Protein AF-A0AAD3TCX6-F1 (afdb_monomer)

Foldseek 3Di:
DDDDPCVPPPPPPLQACAPAEEEQEPLLWFLNVLLQCLNQVSHYQYEYEEQDPVSQVVSVVVCVVVVGNYHYDYADLLDPVRLLVVLVVSCVVSVLAHAEYEAEWAAFDQDDQVPDDPVNLSVRQSGLAVSLVSNCVSCLSRNLVNLAHEYEYEAACLLVDPDSRYPSNSVSSVNLLVVQQVCCVVCVVSNHAGEYEHEDQEDIPRCVVVCVPPVSQCVLLVQAPQSHHHYSNLRSVVSSSSSGSNVSVDHSYYHYPRNCRSVDDDPCVVVVVVVVVVVVVVPPDDDPVPCPPPPPPDDDDPDPVVVVVVVVVVVVVVPDDDDDDDDDDDDDDD

pLDDT: mean 82.75, std 24.47, range [24.25, 98.94]

Solvent-accessible surface area (backbone atoms only — not comparable to full-atom values): 18400 Å² total; per-residue (Å²): 136,89,76,78,83,77,74,84,67,88,73,67,64,38,86,40,31,66,89,34,31,32,41,34,33,37,25,71,49,40,48,27,26,32,32,52,52,49,37,23,73,39,41,17,41,34,38,30,26,30,71,50,59,71,57,42,54,52,48,44,53,55,35,48,76,70,72,37,51,61,49,72,50,75,31,48,53,60,39,67,72,40,44,54,50,53,49,53,52,49,32,64,77,42,77,45,31,30,25,32,40,34,41,43,44,66,70,80,65,75,58,63,74,91,72,64,50,73,66,58,47,48,52,40,38,32,32,44,30,50,26,47,53,51,48,51,61,71,40,41,66,22,19,40,66,47,63,53,14,28,38,39,36,56,44,27,42,44,34,77,44,94,74,83,60,16,64,64,47,24,50,26,22,29,50,46,56,52,50,25,37,52,49,18,66,74,33,42,89,46,43,29,34,16,29,29,42,16,44,44,69,42,64,24,83,92,42,46,78,53,59,68,36,62,70,54,37,50,53,51,30,72,54,18,75,69,56,51,70,44,51,27,57,68,50,16,53,53,55,42,46,60,63,23,62,69,29,73,89,60,53,38,46,73,45,74,54,38,56,55,32,95,76,57,77,71,76,59,70,60,60,52,54,54,48,51,56,52,48,59,64,63,68,58,89,63,69,80,80,72,58,71,82,76,69,83,80,81,82,90,73,96,75,66,70,66,59,59,52,51,53,53,54,52,51,60,68,72,55,76,83,88,78,87,79,81,85,76,81,87,90,79,92,132

Secondary structure (DSSP, 8-state):
-------TTTT--TT--TT-EEEEETTTSHHHHHHHHHHHHTT-EEEEEES-HHHHHHHHHHHHHTT--EEEEE--TTSHHHHHHHHHHHHHHTTT--SEEEE-------S-GGG--HHHHHHHHIIIIIHHHHHHHHHHHHHHHHTSEEEEEE--GGGTS--SS-HHHHHHHHHHHHHHHHHHHHHGGGTEEEEEEEE-SB-STTTHHHHTSHHHHHHHHHH-TTSSPBPHHHHHHHHHHHHSGGGTT--S-EEEESTTGGG----THHHHHHHHHHHHHHSS---TTSSSSS-SSS---TTSHHHHHHHHHHHHHHS---------------

Radius of gyration: 27.9 Å; Cα contacts (8 Å, |Δi|>4): 529; chains: 1; bounding box: 74×80×87 Å

InterPro domains:
  IPR002347 Short-chain dehydrogenase/reductase SDR [PF13561] (29-262)
  IPR002347 Short-chain dehydrogenase/reductase SDR [PR00080] (96-107)
  IPR002347 Short-chain dehydrogenase/reductase SDR [PR00080] (149-157)
  IPR002347 Short-chain dehydrogenase/reductase SDR [PR00080] (169-188)
  IPR002347 Short-chain dehydrogenase/reductase SDR [PR00081] (21-38)
  IPR002347 Short-chain dehydrogenase/reductase SDR [PR00081] (96-107)
  IPR002347 Short-chain dehydrogenase/reductase SDR [PR00081] (143-159)
  IPR002347 Short-chain dehydrogenase/reductase SDR [PR00081] (169-188)
  IPR002347 Short-chain dehydrogenase/reductase SDR [PR00081] (190-207)
  IPR002347 Short-chain dehydrogenase/reductase SDR [PR00081] (225-245)
  IPR020904 Short-chain dehydrogenase/reductase, conserved site [PS00061] (156-184)
  IPR036291 NAD(P)-binding domain superfamily [SSF51735] (19-263)
  IPR045000 Tropinone reductase [PTHR42898] (13-265)

Organism: Nepenthes gracilis (NCBI:txid150966)

Structure (mmCIF, N/CA/C/O backbone):
data_AF-A0AAD3TCX6-F1
#
_entry.id   AF-A0AAD3TCX6-F1
#
loop_
_atom_site.group_PDB
_atom_site.id
_atom_site.type_symbol
_atom_site.label_atom_id
_atom_site.label_alt_id
_atom_site.label_comp_id
_atom_site.label_asym_id
_atom_site.label_entity_id
_atom_site.label_seq_id
_atom_site.pdbx_PDB_ins_code
_atom_site.Cartn_x
_atom_site.Cartn_y
_atom_site.Cartn_z
_atom_site.occupancy
_atom_site.B_iso_or_equiv
_atom_site.auth_seq_id
_atom_site.auth_comp_id
_atom_site.auth_asym_id
_atom_site.auth_atom_id
_atom_site.pdbx_PDB_model_num
ATOM 1 N N . MET A 1 1 ? -26.171 -20.197 35.961 1.00 41.16 1 MET A N 1
ATOM 2 C CA . MET A 1 1 ? -25.194 -19.128 35.656 1.00 41.16 1 MET A CA 1
ATOM 3 C C . MET A 1 1 ? -24.812 -19.260 34.184 1.00 41.16 1 MET A C 1
ATOM 5 O O . MET A 1 1 ? -23.941 -20.039 33.855 1.00 41.16 1 MET A O 1
ATOM 9 N N . ALA A 1 2 ? -25.641 -18.815 33.242 1.00 40.75 2 ALA A N 1
ATOM 10 C CA . ALA A 1 2 ? -25.818 -17.416 32.843 1.00 40.75 2 ALA A CA 1
ATOM 11 C C . ALA A 1 2 ? -24.518 -16.775 32.320 1.00 40.75 2 ALA A C 1
ATOM 13 O O . ALA A 1 2 ? -23.936 -15.921 32.974 1.00 40.75 2 ALA A O 1
ATOM 14 N N . ALA A 1 3 ? -24.118 -17.155 31.108 1.00 43.97 3 ALA A N 1
ATOM 15 C CA . ALA A 1 3 ? -23.493 -16.229 30.173 1.00 43.97 3 ALA A CA 1
ATOM 16 C C . ALA A 1 3 ? -24.329 -16.270 28.892 1.00 43.97 3 ALA A C 1
ATOM 18 O O . ALA A 1 3 ? -24.187 -17.145 28.041 1.00 43.97 3 ALA A O 1
ATOM 19 N N . LYS A 1 4 ? -25.308 -15.365 28.872 1.00 39.19 4 LYS A N 1
ATOM 20 C CA . LYS A 1 4 ? -26.077 -14.902 27.723 1.00 39.19 4 LYS A CA 1
ATOM 21 C C . LYS A 1 4 ? -25.338 -15.120 26.396 1.00 39.19 4 LYS A C 1
ATOM 23 O O . LYS A 1 4 ? -24.398 -14.403 26.066 1.00 39.19 4 LYS A O 1
ATOM 28 N N . LEU A 1 5 ? -25.864 -16.037 25.590 1.00 39.97 5 LEU A N 1
ATOM 29 C CA . LEU A 1 5 ? -25.845 -15.912 24.137 1.00 39.97 5 LEU A CA 1
ATOM 30 C C . LEU A 1 5 ? -26.704 -14.691 23.772 1.00 39.97 5 LEU A C 1
ATOM 32 O O . LEU A 1 5 ? -27.839 -14.816 23.317 1.00 39.97 5 LEU A O 1
ATOM 36 N N . GLU A 1 6 ? -26.165 -13.493 24.004 1.00 39.94 6 GLU A N 1
ATOM 37 C CA . GLU A 1 6 ? -26.616 -12.269 23.347 1.00 39.94 6 GLU A CA 1
ATOM 38 C C . GLU A 1 6 ? -26.294 -12.416 21.855 1.00 39.94 6 GLU A C 1
ATOM 40 O O . GLU A 1 6 ? -25.276 -11.982 21.328 1.00 39.94 6 GLU A O 1
ATOM 45 N N . SER A 1 7 ? -27.182 -13.122 21.159 1.00 41.72 7 SER A N 1
ATOM 46 C CA . SER A 1 7 ? -27.242 -13.194 19.700 1.00 41.72 7 SER A CA 1
ATOM 47 C C . SER A 1 7 ? -27.939 -11.966 19.088 1.00 41.72 7 SER A C 1
ATOM 49 O O . SER A 1 7 ? -28.182 -11.926 17.885 1.00 41.72 7 SER A O 1
ATOM 51 N N . SER A 1 8 ? -28.186 -10.922 19.882 1.00 42.12 8 SER A N 1
ATOM 52 C CA . SER A 1 8 ? -28.845 -9.669 19.506 1.00 42.12 8 SER A CA 1
ATOM 53 C C . SER A 1 8 ? -27.843 -8.570 19.121 1.00 42.12 8 SER A C 1
ATOM 55 O O . SER A 1 8 ? -27.710 -7.560 19.803 1.00 42.12 8 SER A O 1
ATOM 57 N N . GLY A 1 9 ? -27.126 -8.781 18.017 1.00 39.44 9 GLY A N 1
ATOM 58 C CA . GLY A 1 9 ? -26.256 -7.767 17.391 1.00 39.44 9 GLY A CA 1
ATOM 59 C C . GLY A 1 9 ? -25.727 -8.154 16.004 1.00 39.44 9 GLY A C 1
ATOM 60 O O . GLY A 1 9 ? -24.908 -7.453 15.415 1.00 39.44 9 GLY A O 1
ATOM 61 N N . ARG A 1 10 ? -26.180 -9.288 15.456 1.00 45.31 10 ARG A N 1
ATOM 62 C CA . ARG A 1 10 ? -25.619 -9.940 14.262 1.00 45.31 10 ARG A CA 1
ATOM 63 C C . ARG A 1 10 ? -26.085 -9.326 12.933 1.00 45.31 10 ARG A C 1
ATOM 65 O O . ARG A 1 10 ? -26.230 -10.033 11.946 1.00 45.31 10 ARG A O 1
ATOM 72 N N . ASN A 1 11 ? -26.279 -8.009 12.918 1.00 46.34 11 ASN A N 1
ATOM 73 C CA . ASN A 1 11 ? -26.505 -7.222 11.706 1.00 46.34 11 ASN A CA 1
ATOM 74 C C . ASN A 1 11 ? -25.522 -6.042 11.610 1.00 46.34 11 ASN A C 1
ATOM 76 O O . ASN A 1 11 ? -25.839 -4.993 11.057 1.00 46.34 11 ASN A O 1
ATOM 80 N N . ALA A 1 12 ? -24.308 -6.200 12.153 1.00 63.62 12 ALA A N 1
ATOM 81 C CA . ALA A 1 12 ? -23.196 -5.343 11.763 1.00 63.62 12 ALA A CA 1
ATOM 82 C C . ALA A 1 12 ? -22.991 -5.526 10.255 1.00 63.62 12 ALA A C 1
ATOM 84 O O . ALA A 1 12 ? -22.725 -6.644 9.805 1.00 63.62 12 ALA A O 1
ATOM 85 N N . ASN A 1 13 ? -23.189 -4.461 9.477 1.00 86.31 13 ASN A N 1
ATOM 86 C CA . ASN A 1 13 ? -23.057 -4.487 8.026 1.00 86.31 13 ASN A CA 1
ATOM 87 C C . ASN A 1 13 ? -21.630 -4.927 7.655 1.00 86.31 13 ASN A C 1
ATOM 89 O O . ASN A 1 13 ? -20.702 -4.123 7.638 1.00 86.31 13 ASN A O 1
ATOM 93 N N . ARG A 1 14 ? -21.448 -6.230 7.389 1.00 94.06 14 ARG A N 1
ATOM 94 C CA . ARG A 1 14 ? -20.135 -6.845 7.125 1.00 94.06 14 ARG A CA 1
ATOM 95 C C . ARG A 1 14 ? -19.458 -6.288 5.874 1.00 94.06 14 ARG A C 1
ATOM 97 O O . ARG A 1 14 ? -18.267 -6.519 5.690 1.00 94.06 14 ARG A O 1
ATOM 104 N N . TRP A 1 15 ? -20.217 -5.577 5.047 1.00 96.12 15 TRP A N 1
ATOM 105 C CA . TRP A 1 15 ? -19.805 -4.977 3.787 1.00 96.12 15 TRP A CA 1
ATOM 106 C C . TRP A 1 15 ? -19.707 -3.448 3.864 1.00 96.12 15 TRP A C 1
ATOM 108 O O . TRP A 1 15 ? -19.762 -2.774 2.844 1.00 96.12 15 TRP A O 1
ATOM 118 N N . SER A 1 16 ? -19.558 -2.891 5.069 1.00 96.62 16 SER A N 1
ATOM 119 C CA . SER A 1 16 ? -19.350 -1.460 5.288 1.00 96.62 16 SER A CA 1
ATOM 120 C C . SER A 1 16 ? -18.120 -1.187 6.152 1.00 96.62 16 SER A C 1
ATOM 122 O O . SER A 1 16 ? -17.730 -2.003 6.991 1.00 96.62 16 SER A O 1
ATOM 124 N N . LEU A 1 17 ? -17.533 -0.008 5.945 1.00 97.88 17 LEU A N 1
ATOM 125 C CA . LEU A 1 17 ? -16.457 0.570 6.746 1.00 97.88 17 LEU A CA 1
ATOM 126 C C . LEU A 1 17 ? -16.931 1.774 7.574 1.00 97.88 17 LEU A C 1
ATOM 128 O O . LEU A 1 17 ? -16.113 2.538 8.084 1.00 97.88 17 LEU A O 1
ATOM 132 N N . SER A 1 18 ? -18.244 1.969 7.731 1.00 97.00 18 SER A N 1
ATOM 133 C CA . SER A 1 18 ? -18.779 3.028 8.587 1.00 97.00 18 SER A CA 1
ATOM 134 C C . SER A 1 18 ? -18.229 2.920 10.011 1.00 97.00 18 SER A C 1
ATOM 136 O O . SER A 1 18 ? -18.331 1.882 10.661 1.00 97.00 18 SER A O 1
ATOM 138 N N . GLY A 1 19 ? -17.648 4.020 10.490 1.00 95.31 19 GLY A N 1
ATOM 139 C CA . GLY A 1 19 ? -17.010 4.094 11.808 1.00 95.31 19 GLY A CA 1
ATOM 140 C C . GLY A 1 19 ? -15.563 3.592 11.847 1.00 95.31 19 GLY A C 1
ATOM 141 O O . GLY A 1 19 ? -14.963 3.620 12.917 1.00 95.31 19 GLY A O 1
ATOM 142 N N . MET A 1 20 ? -14.998 3.166 10.713 1.00 97.88 20 MET A N 1
ATOM 143 C CA . MET A 1 20 ? -13.593 2.770 10.609 1.00 97.88 20 MET A CA 1
ATOM 144 C C . MET A 1 20 ? -12.715 3.965 10.233 1.00 97.88 20 MET A C 1
ATOM 146 O O . MET A 1 20 ? -13.072 4.758 9.360 1.00 97.88 20 MET A O 1
ATOM 150 N N . ASN A 1 21 ? -11.539 4.044 10.850 1.00 98.69 21 ASN A N 1
ATOM 151 C CA . ASN A 1 21 ? -10.513 5.037 10.541 1.00 98.69 21 ASN A CA 1
ATOM 152 C C . ASN A 1 21 ? -9.361 4.389 9.765 1.00 98.69 21 ASN A C 1
ATOM 154 O O . ASN A 1 21 ? -8.859 3.335 10.168 1.00 98.69 21 ASN A O 1
ATOM 158 N N . ALA A 1 22 ? -8.923 5.017 8.675 1.00 98.88 22 ALA A N 1
ATOM 159 C CA . ALA A 1 22 ? -7.906 4.477 7.780 1.00 98.88 22 ALA A CA 1
ATOM 160 C C . ALA A 1 22 ? -6.736 5.442 7.565 1.00 98.88 22 ALA A C 1
ATOM 162 O O . ALA A 1 22 ? -6.941 6.643 7.422 1.00 98.88 22 ALA A O 1
ATOM 163 N N . LEU A 1 23 ? -5.521 4.902 7.470 1.00 98.88 23 LEU A N 1
ATOM 164 C CA . LEU A 1 23 ? -4.344 5.583 6.936 1.00 98.88 23 LEU A CA 1
ATOM 165 C C . LEU A 1 23 ? -3.928 4.917 5.620 1.00 98.88 23 LEU A C 1
ATOM 167 O O . LEU A 1 23 ? -3.645 3.721 5.606 1.00 98.88 23 LEU A O 1
ATOM 171 N N . VAL A 1 24 ? -3.850 5.684 4.531 1.00 98.88 24 VAL A N 1
ATOM 172 C CA . VAL A 1 24 ? -3.371 5.216 3.217 1.00 98.88 24 VAL A CA 1
ATOM 173 C C . VAL A 1 24 ? -2.129 6.007 2.813 1.00 98.88 24 VAL A C 1
ATOM 175 O O . VAL A 1 24 ? -2.180 7.226 2.676 1.00 98.88 24 VAL A O 1
ATOM 178 N N . THR A 1 25 ? -0.996 5.338 2.597 1.00 98.69 25 THR A N 1
ATOM 179 C CA . THR A 1 25 ? 0.226 6.034 2.158 1.00 98.69 25 THR A CA 1
ATOM 180 C C . THR A 1 25 ? 0.282 6.205 0.643 1.00 98.69 25 THR A C 1
ATOM 182 O O . THR A 1 25 ? -0.031 5.288 -0.111 1.00 98.69 25 THR A O 1
ATOM 185 N N . GLY A 1 26 ? 0.720 7.371 0.163 1.00 97.31 26 GLY A N 1
ATOM 186 C CA . GLY A 1 26 ? 0.840 7.650 -1.272 1.00 97.31 26 GLY A CA 1
ATOM 187 C C . GLY A 1 26 ? -0.507 7.687 -2.002 1.00 97.31 26 GLY A C 1
ATOM 188 O O . GLY A 1 26 ? -0.608 7.174 -3.114 1.00 97.31 26 GLY A O 1
ATOM 189 N N . GLY A 1 27 ? -1.551 8.235 -1.376 1.00 96.81 27 GLY A N 1
ATOM 190 C CA . GLY A 1 27 ? -2.920 8.145 -1.891 1.00 96.81 27 GLY A CA 1
ATOM 191 C C . GLY A 1 27 ? -3.330 9.199 -2.921 1.00 96.81 27 GLY A C 1
ATOM 192 O O . GLY A 1 27 ? -4.505 9.288 -3.228 1.00 96.81 27 GLY A O 1
ATOM 193 N N . THR A 1 28 ? -2.423 10.020 -3.454 1.00 96.75 28 THR A N 1
ATOM 194 C CA . THR A 1 28 ? -2.798 11.083 -4.410 1.00 96.75 28 THR A CA 1
ATOM 195 C C . THR A 1 28 ? -2.913 10.606 -5.854 1.00 96.75 28 THR A C 1
ATOM 197 O O . THR A 1 28 ? -3.515 11.295 -6.673 1.00 96.75 28 THR A O 1
ATOM 200 N N . ARG A 1 29 ? -2.342 9.445 -6.207 1.00 95.69 29 ARG A N 1
ATOM 201 C CA . ARG A 1 29 ? -2.327 8.924 -7.587 1.00 95.69 29 ARG A CA 1
ATOM 202 C C . ARG A 1 29 ? -2.436 7.402 -7.641 1.00 95.69 29 ARG A C 1
ATOM 204 O O . ARG A 1 29 ? -2.138 6.712 -6.665 1.00 95.69 29 ARG A O 1
ATOM 211 N N . GLY A 1 30 ? -2.790 6.888 -8.820 1.00 96.31 30 GLY A N 1
ATOM 212 C CA . GLY A 1 30 ? -2.781 5.458 -9.139 1.00 96.31 30 GLY A CA 1
ATOM 213 C C . GLY A 1 30 ? -3.591 4.615 -8.151 1.00 96.31 30 GLY A C 1
ATOM 214 O O . GLY A 1 30 ? -4.663 5.022 -7.715 1.00 96.31 30 GLY A O 1
ATOM 215 N N . ILE A 1 31 ? -3.048 3.456 -7.767 1.00 98.19 31 ILE A N 1
ATOM 216 C CA . ILE A 1 31 ? -3.703 2.514 -6.840 1.00 98.19 31 ILE A CA 1
ATOM 217 C C . ILE A 1 31 ? -4.029 3.178 -5.498 1.00 98.19 31 ILE A C 1
ATOM 219 O O . ILE A 1 31 ? -5.116 2.976 -4.970 1.00 98.19 31 ILE A O 1
ATOM 223 N N . GLY A 1 32 ? -3.128 4.003 -4.959 1.00 98.38 32 GLY A N 1
ATOM 224 C CA . GLY A 1 32 ? -3.362 4.692 -3.690 1.00 98.38 32 GLY A CA 1
ATOM 225 C C . GLY A 1 32 ? -4.586 5.605 -3.731 1.00 98.38 32 GLY A C 1
ATOM 226 O O . GLY A 1 32 ? -5.370 5.600 -2.788 1.00 98.38 32 GLY A O 1
ATOM 227 N N . HIS A 1 33 ? -4.768 6.343 -4.829 1.00 98.56 33 HIS A N 1
ATOM 228 C CA . HIS A 1 33 ? -5.943 7.195 -5.042 1.00 98.56 33 HIS A CA 1
ATOM 229 C C . HIS A 1 33 ? -7.228 6.372 -5.104 1.00 98.56 33 HIS A C 1
ATOM 231 O O . HIS A 1 33 ? -8.162 6.648 -4.354 1.00 98.56 33 HIS A O 1
ATOM 237 N N . ALA A 1 34 ? -7.243 5.309 -5.911 1.00 98.69 34 ALA A N 1
ATOM 238 C CA . ALA A 1 34 ? -8.392 4.411 -6.003 1.00 98.69 34 ALA A CA 1
ATOM 239 C C . ALA A 1 34 ? -8.727 3.757 -4.648 1.00 98.69 34 ALA A C 1
ATOM 241 O O . ALA A 1 34 ? -9.894 3.598 -4.308 1.00 98.69 34 ALA A O 1
ATOM 242 N N . VAL A 1 35 ? -7.720 3.417 -3.833 1.00 98.88 35 VAL A N 1
ATOM 243 C CA . VAL A 1 35 ? -7.926 2.890 -2.473 1.00 98.88 35 VAL A CA 1
ATOM 244 C C . VAL A 1 35 ? -8.540 3.935 -1.544 1.00 98.88 35 VAL A C 1
ATOM 246 O O . VAL A 1 35 ? -9.434 3.593 -0.774 1.00 98.88 35 VAL A O 1
ATOM 249 N N . VAL A 1 36 ? -8.086 5.192 -1.589 1.00 98.88 36 VAL A N 1
ATOM 250 C CA . VAL A 1 36 ? -8.684 6.267 -0.781 1.00 98.88 36 VAL A CA 1
ATOM 251 C C . VAL A 1 36 ? -10.165 6.429 -1.122 1.00 98.88 36 VAL A C 1
ATOM 253 O O . VAL A 1 36 ? -10.988 6.447 -0.205 1.00 98.88 36 VAL A O 1
ATOM 256 N N . GLU A 1 37 ? -10.506 6.493 -2.413 1.00 98.69 37 GLU A N 1
ATOM 257 C CA . GLU A 1 37 ? -11.898 6.639 -2.855 1.00 98.69 37 GLU A CA 1
ATOM 258 C C . GLU A 1 37 ? -12.759 5.440 -2.464 1.00 98.69 37 GLU A C 1
ATOM 260 O O . GLU A 1 37 ? -13.838 5.629 -1.908 1.00 98.69 37 GLU A O 1
ATOM 265 N N . GLU A 1 38 ? -12.265 4.219 -2.674 1.00 98.75 38 GLU A N 1
ATOM 266 C CA . GLU A 1 38 ? -12.998 2.992 -2.355 1.00 98.75 38 GLU A CA 1
ATOM 267 C C . GLU A 1 38 ? -13.281 2.877 -0.846 1.00 98.75 38 GLU A C 1
ATOM 269 O O . GLU A 1 38 ? -14.414 2.636 -0.425 1.00 98.75 38 GLU A O 1
ATOM 274 N N . LEU A 1 39 ? -12.268 3.103 0.003 1.00 98.88 39 LEU A N 1
ATOM 275 C CA . LEU A 1 39 ? -12.435 3.029 1.458 1.00 98.88 39 LEU A CA 1
ATOM 276 C C . LEU A 1 39 ? -13.392 4.113 1.973 1.00 98.88 39 LEU A C 1
ATOM 278 O O . LEU A 1 39 ? -14.259 3.824 2.805 1.00 98.88 39 LEU A O 1
ATOM 282 N N . ALA A 1 40 ? -13.251 5.349 1.485 1.00 98.69 40 ALA A N 1
ATOM 283 C CA . ALA A 1 40 ? -14.121 6.453 1.876 1.00 98.69 40 ALA A CA 1
ATOM 284 C C . ALA A 1 40 ? -15.563 6.245 1.377 1.00 98.69 40 ALA A C 1
ATOM 286 O O . ALA A 1 40 ? -16.506 6.486 2.131 1.00 98.69 40 ALA A O 1
ATOM 287 N N . GLY A 1 41 ? -15.739 5.727 0.156 1.00 98.31 41 GLY A N 1
ATOM 288 C CA . GLY A 1 41 ? -17.039 5.386 -0.428 1.00 98.31 41 GLY A CA 1
ATOM 289 C C . GLY A 1 41 ? -17.780 4.290 0.344 1.00 98.31 41 GLY A C 1
ATOM 290 O O . GLY A 1 41 ? -19.001 4.338 0.469 1.00 98.31 41 GLY A O 1
ATOM 291 N N . LEU A 1 42 ? -17.049 3.356 0.962 1.00 98.31 42 LEU A N 1
ATOM 292 C CA . LEU A 1 42 ? -17.603 2.342 1.872 1.00 98.31 42 LEU A CA 1
ATOM 293 C C . LEU A 1 42 ? -17.857 2.860 3.301 1.00 98.31 42 LEU A C 1
ATOM 295 O O . LEU A 1 42 ? -18.331 2.108 4.162 1.00 98.31 42 LEU A O 1
ATOM 299 N N . GLY A 1 43 ? -17.570 4.138 3.564 1.00 97.75 43 GLY A N 1
ATOM 300 C CA . GLY A 1 43 ? -17.911 4.840 4.799 1.00 97.75 43 GLY A CA 1
ATOM 301 C C . GLY A 1 43 ? -16.759 5.050 5.784 1.00 97.75 43 GLY A C 1
ATOM 302 O O . GLY A 1 43 ? -17.014 5.583 6.871 1.00 97.75 43 GLY A O 1
ATOM 303 N N . ALA A 1 44 ? -15.522 4.676 5.445 1.00 98.50 44 ALA A N 1
ATOM 304 C CA . ALA A 1 44 ? -14.364 4.954 6.296 1.00 98.50 44 ALA A CA 1
ATOM 305 C C . ALA A 1 44 ? -14.077 6.464 6.382 1.00 98.50 44 ALA A C 1
ATOM 307 O O . ALA A 1 44 ? -14.376 7.225 5.461 1.00 98.50 44 ALA A O 1
ATOM 308 N N . VAL A 1 45 ? -13.464 6.904 7.482 1.00 98.69 45 VAL A N 1
ATOM 309 C CA . VAL A 1 45 ? -12.750 8.189 7.526 1.00 98.69 45 VAL A CA 1
ATOM 310 C C . VAL A 1 45 ? -11.303 7.914 7.152 1.00 98.69 45 VAL A C 1
ATOM 312 O O . VAL A 1 45 ? -10.641 7.106 7.803 1.00 98.69 45 VAL A O 1
ATOM 315 N N . VAL A 1 46 ? -10.806 8.563 6.103 1.00 98.88 46 VAL A N 1
ATOM 316 C CA . VAL A 1 46 ? -9.475 8.281 5.559 1.00 98.88 46 VAL A CA 1
ATOM 317 C C . VAL A 1 46 ? -8.539 9.456 5.828 1.00 98.88 46 VAL A C 1
ATOM 319 O O . VAL A 1 46 ? -8.862 10.609 5.556 1.00 98.88 46 VAL A O 1
ATOM 322 N N . HIS A 1 47 ? -7.353 9.169 6.350 1.00 98.88 47 HIS A N 1
ATOM 323 C CA . HIS A 1 47 ? -6.206 10.061 6.284 1.00 98.88 47 HIS A CA 1
ATOM 324 C C . HIS A 1 47 ? -5.238 9.526 5.230 1.00 98.88 47 HIS A C 1
ATOM 326 O O . HIS A 1 47 ? -4.926 8.335 5.210 1.00 98.88 47 HIS A O 1
ATOM 332 N N . THR A 1 48 ? -4.755 10.391 4.349 1.00 98.75 48 THR A N 1
ATOM 333 C CA . THR A 1 48 ? -3.767 10.027 3.333 1.00 98.75 48 THR A CA 1
ATOM 334 C C . THR A 1 48 ? -2.534 10.907 3.419 1.00 98.75 48 THR A C 1
ATOM 336 O O . THR A 1 48 ? -2.568 12.005 3.970 1.00 98.75 48 THR A O 1
ATOM 339 N N . CYS A 1 49 ? -1.420 10.437 2.876 1.00 98.06 49 CYS A N 1
ATOM 340 C CA . CYS A 1 49 ? -0.222 11.253 2.783 1.00 98.06 49 CYS A CA 1
ATOM 341 C C . CYS A 1 49 ? 0.456 11.135 1.423 1.00 98.06 49 CYS A C 1
ATOM 343 O O . CYS A 1 49 ? 0.366 10.114 0.735 1.00 98.06 49 CYS A O 1
ATOM 345 N N . SER A 1 50 ? 1.138 12.204 1.022 1.00 96.50 50 SER A N 1
ATOM 346 C CA . SER A 1 50 ? 1.995 12.215 -0.161 1.00 96.50 50 SER A CA 1
ATOM 347 C C . SER A 1 50 ? 3.104 13.253 -0.013 1.00 96.50 50 SER A C 1
ATOM 349 O O . SER A 1 50 ? 3.079 14.075 0.898 1.00 96.50 50 SER A O 1
ATOM 351 N N . ARG A 1 51 ? 4.080 13.224 -0.919 1.00 95.00 51 ARG A N 1
ATOM 352 C CA . ARG A 1 51 ? 5.229 14.141 -0.891 1.00 95.00 51 ARG A CA 1
ATOM 353 C C . ARG A 1 51 ? 4.905 15.527 -1.436 1.00 95.00 51 ARG A C 1
ATOM 355 O O . ARG A 1 51 ? 5.560 16.494 -1.067 1.00 95.00 51 ARG A O 1
ATOM 362 N N . THR A 1 52 ? 3.930 15.610 -2.336 1.00 95.69 52 THR A N 1
ATOM 363 C CA . THR A 1 52 ? 3.663 16.820 -3.109 1.00 95.69 52 THR A CA 1
ATOM 364 C C . THR A 1 52 ? 2.405 17.490 -2.580 1.00 95.69 52 THR A C 1
ATOM 366 O O . THR A 1 52 ? 1.292 17.034 -2.836 1.00 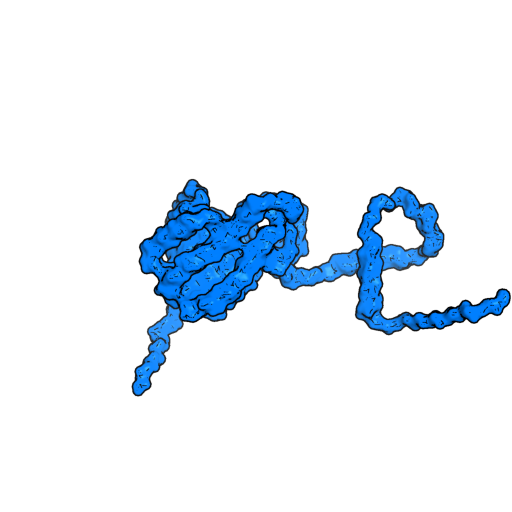95.69 52 THR A O 1
ATOM 369 N N . GLU A 1 53 ? 2.580 18.593 -1.856 1.00 96.56 53 GLU A N 1
ATOM 370 C CA . GLU A 1 53 ? 1.482 19.323 -1.213 1.00 96.56 53 GLU A CA 1
ATOM 371 C C . GLU A 1 53 ? 0.413 19.798 -2.206 1.00 96.56 53 GLU A C 1
ATOM 373 O O . GLU A 1 53 ? -0.780 19.654 -1.958 1.00 96.56 53 GLU A O 1
ATOM 378 N N . THR A 1 54 ? 0.822 20.302 -3.370 1.00 97.38 54 THR A N 1
ATOM 379 C CA . THR A 1 54 ? -0.109 20.804 -4.391 1.00 97.38 54 THR A CA 1
ATOM 380 C C . THR A 1 54 ? -1.017 19.704 -4.945 1.00 97.38 54 THR A C 1
ATOM 382 O O . THR A 1 54 ? -2.213 19.923 -5.127 1.00 97.38 54 THR A O 1
ATOM 385 N N . GLU A 1 55 ? -0.474 18.507 -5.178 1.00 96.25 55 GLU A N 1
ATOM 386 C CA . GLU A 1 55 ? -1.240 17.338 -5.625 1.00 96.25 55 GLU A CA 1
ATOM 387 C C . GLU A 1 55 ? -2.182 16.839 -4.532 1.00 96.25 55 GLU A C 1
ATOM 389 O O . GLU A 1 55 ? -3.328 16.500 -4.817 1.00 96.25 55 GLU A O 1
ATOM 394 N N . LEU A 1 56 ? -1.706 16.828 -3.285 1.00 98.12 56 LEU A N 1
ATOM 395 C CA . LEU A 1 56 ? -2.507 16.452 -2.129 1.00 98.12 56 LEU A CA 1
ATOM 396 C C . LEU A 1 56 ? -3.710 17.380 -1.966 1.00 98.12 56 LEU A C 1
ATOM 398 O O . LEU A 1 56 ? -4.837 16.901 -1.899 1.00 98.12 56 LEU A O 1
ATOM 402 N N . ASN A 1 57 ? -3.481 18.692 -1.972 1.00 98.25 57 ASN A N 1
ATOM 403 C CA . ASN A 1 57 ? -4.536 19.689 -1.813 1.00 98.25 57 ASN A CA 1
ATOM 404 C C . ASN A 1 57 ? -5.561 19.614 -2.948 1.00 98.25 57 ASN A C 1
ATOM 406 O O . ASN A 1 57 ? -6.759 19.718 -2.696 1.00 98.25 57 ASN A O 1
ATOM 410 N N . LYS A 1 58 ? -5.113 19.358 -4.185 1.00 98.31 58 LYS A N 1
ATOM 411 C CA . LYS A 1 58 ? -6.019 19.115 -5.311 1.00 98.31 58 LYS A CA 1
ATOM 412 C C . LYS A 1 58 ? -6.937 17.914 -5.048 1.00 98.31 58 LYS A C 1
ATOM 414 O O . LYS A 1 58 ? -8.148 18.057 -5.172 1.00 98.31 58 LYS A O 1
ATOM 419 N N . CYS A 1 59 ? -6.385 16.763 -4.657 1.00 98.44 59 CYS A N 1
ATOM 420 C CA . CYS A 1 59 ? -7.197 15.575 -4.376 1.00 98.44 59 CYS A CA 1
ATOM 421 C C . CYS A 1 59 ? -8.152 15.784 -3.192 1.00 98.44 59 CYS A C 1
ATOM 423 O O . CYS A 1 59 ? -9.286 15.324 -3.245 1.00 98.44 59 CYS A O 1
ATOM 425 N N . LEU A 1 60 ? -7.731 16.503 -2.145 1.00 98.69 60 LEU A N 1
ATOM 426 C CA . LEU A 1 60 ? -8.595 16.805 -0.998 1.00 98.69 60 LEU A CA 1
ATOM 427 C C . LEU A 1 60 ? -9.839 17.602 -1.412 1.00 98.69 60 LEU A C 1
ATOM 429 O O . LEU A 1 60 ? -10.939 17.235 -1.011 1.00 98.69 60 LEU A O 1
ATOM 433 N N . LEU A 1 61 ? -9.683 18.617 -2.269 1.00 98.44 61 LEU A N 1
ATOM 434 C CA . LEU A 1 61 ? -10.812 19.380 -2.815 1.00 98.44 61 LEU A CA 1
ATOM 435 C C . LEU A 1 61 ? -11.736 18.507 -3.680 1.00 98.44 61 LEU A C 1
ATOM 437 O O . LEU A 1 61 ? -12.957 18.624 -3.607 1.00 98.44 61 LEU A O 1
ATOM 441 N N . GLU A 1 62 ? -11.165 17.612 -4.491 1.00 98.38 62 GLU A N 1
ATOM 442 C CA . GLU A 1 62 ? -11.934 16.675 -5.322 1.00 98.38 62 GLU A CA 1
ATOM 443 C C . GLU A 1 62 ? -12.743 15.684 -4.467 1.00 98.38 62 GLU A C 1
ATOM 445 O O . GLU A 1 62 ? -13.913 15.427 -4.755 1.00 98.38 62 GLU A O 1
ATOM 450 N N . TRP A 1 63 ? -12.153 15.148 -3.396 1.00 98.62 63 TRP A N 1
ATOM 451 C CA . TRP A 1 63 ? -12.830 14.232 -2.477 1.00 98.62 63 TRP A CA 1
ATOM 452 C C . TRP A 1 63 ? -13.883 14.931 -1.618 1.00 98.62 63 TRP A C 1
ATOM 454 O O . TRP A 1 63 ? -14.961 14.372 -1.417 1.00 98.62 63 TRP A O 1
ATOM 464 N N . GLU A 1 64 ? -13.623 16.162 -1.179 1.00 98.25 64 GLU A N 1
ATOM 465 C CA . GLU A 1 64 ? -14.608 16.994 -0.486 1.00 98.25 64 GLU A CA 1
ATOM 466 C C . GLU A 1 64 ? -15.830 17.261 -1.377 1.00 98.25 64 GLU A C 1
ATOM 468 O O . GLU A 1 64 ? -16.964 17.055 -0.943 1.00 98.25 64 GLU A O 1
ATOM 473 N N . ALA A 1 65 ? -15.620 17.608 -2.653 1.00 98.31 65 ALA A N 1
ATOM 474 C CA . ALA A 1 65 ? -16.702 17.804 -3.621 1.00 98.31 65 ALA A CA 1
ATOM 475 C C . ALA A 1 65 ? -17.529 16.527 -3.876 1.00 98.31 65 ALA A C 1
ATOM 477 O O . ALA A 1 65 ? -18.717 16.609 -4.188 1.00 98.31 65 ALA A O 1
ATOM 478 N N . LYS A 1 66 ? -16.923 15.342 -3.714 1.00 98.00 66 LYS A N 1
ATOM 479 C CA . LYS A 1 66 ? -17.605 14.034 -3.760 1.00 98.00 66 LYS A CA 1
ATOM 480 C C . LYS A 1 66 ? -18.302 13.662 -2.439 1.00 98.00 66 LYS A C 1
ATOM 482 O O . LYS A 1 66 ? -18.942 12.615 -2.373 1.00 98.00 66 LYS A O 1
ATOM 487 N N . GLY A 1 67 ? -18.179 14.475 -1.386 1.00 98.19 67 GLY A N 1
ATOM 488 C CA . GLY A 1 67 ? -18.717 14.187 -0.052 1.00 98.19 67 GLY A CA 1
ATOM 489 C C . GLY A 1 67 ? -17.942 13.110 0.717 1.00 98.19 67 GLY A C 1
ATOM 490 O O . GLY A 1 67 ? -18.468 12.529 1.669 1.00 98.19 67 GLY A O 1
ATOM 491 N N . LEU A 1 68 ? -16.704 12.812 0.311 1.00 98.44 68 LEU A N 1
ATOM 492 C CA . LEU A 1 68 ? -15.857 11.812 0.954 1.00 98.44 68 LEU A CA 1
ATOM 493 C C . LEU A 1 68 ? -15.131 12.410 2.164 1.00 98.44 68 LEU A C 1
ATOM 495 O O . LEU A 1 68 ? -14.606 13.521 2.127 1.00 98.44 68 LEU A O 1
ATOM 499 N N . ARG A 1 69 ? -15.052 11.639 3.254 1.00 98.31 69 ARG A N 1
ATOM 500 C CA . ARG A 1 69 ? -14.387 12.060 4.497 1.00 98.31 69 ARG A CA 1
ATOM 501 C C . ARG A 1 69 ? -12.897 11.748 4.440 1.00 98.31 69 ARG A C 1
ATOM 503 O O . ARG A 1 69 ? -12.444 10.762 5.028 1.00 98.31 69 ARG A O 1
ATOM 510 N N . VAL A 1 70 ? -12.155 12.585 3.721 1.00 98.81 70 VAL A N 1
ATOM 511 C CA . VAL A 1 70 ? -10.710 12.432 3.532 1.00 98.81 70 VAL A CA 1
ATOM 512 C C . VAL A 1 70 ? -9.961 13.648 4.065 1.00 98.81 70 VAL A C 1
ATOM 514 O O . VAL A 1 70 ? -10.306 14.787 3.779 1.00 98.81 70 VAL A O 1
ATOM 517 N N . SER A 1 71 ? -8.907 13.396 4.832 1.00 98.69 71 SER A N 1
ATOM 518 C CA . SER A 1 71 ? -7.914 14.394 5.236 1.00 98.69 71 SER A CA 1
ATOM 519 C C . SER A 1 71 ? -6.532 13.953 4.767 1.00 98.69 71 SER A C 1
ATOM 521 O O . SER A 1 71 ? -6.336 12.791 4.401 1.00 98.69 71 SER A O 1
ATOM 523 N N . GLY A 1 72 ? -5.545 14.844 4.788 1.00 98.38 72 GLY A N 1
ATOM 524 C CA . GLY A 1 72 ? -4.187 14.424 4.489 1.00 98.38 72 GLY A CA 1
ATOM 525 C C . GLY A 1 72 ? -3.105 15.355 4.992 1.00 98.38 72 GLY A C 1
ATOM 526 O O . GLY A 1 72 ? -3.372 16.478 5.408 1.00 98.38 72 GLY A O 1
ATOM 527 N N . SER A 1 73 ? -1.876 14.850 4.976 1.00 98.31 73 SER A N 1
ATOM 528 C CA . SER A 1 73 ? -0.677 15.596 5.353 1.00 98.31 73 SER A CA 1
ATOM 529 C C . SER A 1 73 ? 0.496 15.276 4.426 1.00 98.31 73 SER A C 1
ATOM 531 O O . SER A 1 73 ? 0.565 14.204 3.815 1.00 98.31 73 SER A O 1
ATOM 533 N N . VAL A 1 74 ? 1.428 16.223 4.301 1.00 98.19 74 VAL A N 1
ATOM 534 C CA . VAL A 1 74 ? 2.666 16.000 3.548 1.00 98.19 74 VAL A CA 1
ATOM 535 C C . VAL A 1 74 ? 3.541 15.007 4.311 1.00 98.19 74 VAL A C 1
ATOM 537 O O . VAL A 1 74 ? 3.823 15.191 5.494 1.00 98.19 74 VAL A O 1
ATOM 540 N N . CYS A 1 75 ? 3.962 13.944 3.633 1.00 97.94 75 CYS A N 1
ATOM 541 C CA . CYS A 1 75 ? 4.859 12.934 4.176 1.00 97.94 75 CYS A CA 1
ATOM 542 C C . CYS A 1 75 ? 5.613 12.246 3.037 1.00 97.94 75 CYS A C 1
ATOM 544 O O . CYS A 1 75 ? 5.019 11.609 2.160 1.00 97.94 75 CYS A O 1
ATOM 546 N N . ASP A 1 76 ? 6.934 12.326 3.082 1.00 98.00 76 ASP A N 1
ATOM 547 C CA . ASP A 1 76 ? 7.813 11.402 2.393 1.00 98.00 76 ASP A CA 1
ATOM 548 C C . ASP A 1 76 ? 8.158 10.244 3.328 1.00 98.00 76 ASP A C 1
ATOM 550 O O . ASP A 1 76 ? 8.960 10.348 4.259 1.00 98.00 76 ASP A O 1
ATOM 554 N N . VAL A 1 77 ? 7.523 9.109 3.042 1.00 98.12 77 VAL A N 1
ATOM 555 C CA . VAL A 1 77 ? 7.628 7.890 3.839 1.00 98.12 77 VAL A CA 1
ATOM 556 C C . VAL A 1 77 ? 9.039 7.303 3.860 1.00 98.12 77 VAL A C 1
ATOM 558 O O . VAL A 1 77 ? 9.314 6.467 4.717 1.00 98.12 77 VAL A O 1
ATOM 561 N N . SER A 1 78 ? 9.948 7.716 2.970 1.00 97.31 78 SER A N 1
ATOM 562 C CA . SER A 1 78 ? 11.351 7.294 3.031 1.00 97.31 78 SER A CA 1
ATOM 563 C C . SER A 1 78 ? 12.079 7.885 4.246 1.00 97.31 78 SER A C 1
ATOM 565 O O . SER A 1 78 ? 12.993 7.252 4.776 1.00 97.31 78 SER A O 1
ATOM 567 N N . PHE A 1 79 ? 11.611 9.017 4.787 1.00 97.81 79 PHE A N 1
ATOM 568 C CA . PHE A 1 79 ? 12.203 9.648 5.964 1.00 97.81 79 PHE A CA 1
ATOM 569 C C . PHE A 1 79 ? 11.511 9.237 7.261 1.00 97.81 79 PHE A C 1
ATOM 571 O O . PHE A 1 79 ? 10.326 9.486 7.485 1.00 97.81 79 PHE A O 1
ATOM 578 N N . ARG A 1 80 ? 12.298 8.680 8.184 1.00 97.88 80 ARG A N 1
ATOM 579 C CA . ARG A 1 80 ? 11.822 8.200 9.486 1.00 97.88 80 ARG A CA 1
ATOM 580 C C . ARG A 1 80 ? 11.034 9.239 10.290 1.00 97.88 80 ARG A C 1
ATOM 582 O O . ARG A 1 80 ? 9.926 8.937 10.720 1.00 97.88 80 ARG A O 1
ATOM 589 N N . HIS A 1 81 ? 11.571 10.448 10.445 1.00 98.31 81 HIS A N 1
ATOM 590 C CA . HIS A 1 81 ? 10.927 11.508 11.230 1.00 98.31 81 HIS A CA 1
ATOM 591 C C . HIS A 1 81 ? 9.556 11.913 10.659 1.00 98.31 81 HIS A C 1
ATOM 593 O O . HIS A 1 81 ? 8.644 12.249 11.408 1.00 98.31 81 HIS A O 1
ATOM 599 N N . GLN A 1 82 ? 9.366 11.831 9.336 1.00 98.50 82 GLN A N 1
ATOM 600 C CA . GLN A 1 82 ? 8.067 12.116 8.718 1.00 98.50 82 GLN A CA 1
ATOM 601 C C . GLN A 1 82 ? 7.067 10.975 8.934 1.00 98.50 82 GLN A C 1
ATOM 603 O O . GLN A 1 82 ? 5.877 11.241 9.091 1.00 98.50 82 GLN A O 1
ATOM 608 N N . ARG A 1 83 ? 7.534 9.716 9.004 1.00 98.62 83 ARG A N 1
ATOM 609 C CA . ARG A 1 83 ? 6.702 8.563 9.402 1.00 98.62 83 ARG A CA 1
ATOM 610 C C . ARG A 1 83 ? 6.195 8.707 10.839 1.00 98.62 83 ARG A C 1
ATOM 612 O O . ARG A 1 83 ? 5.033 8.430 11.112 1.00 98.62 83 ARG A O 1
ATOM 619 N N . GLU A 1 84 ? 7.059 9.153 11.746 1.00 98.69 84 GLU A N 1
ATOM 620 C CA . GLU A 1 84 ? 6.693 9.438 13.140 1.00 98.69 84 GLU A CA 1
ATOM 621 C C . GLU A 1 84 ? 5.656 10.570 13.194 1.00 98.69 84 GLU A C 1
ATOM 623 O O . GLU A 1 84 ? 4.585 10.402 13.778 1.00 98.69 84 GLU A O 1
ATOM 628 N N . LYS A 1 85 ? 5.902 11.667 12.464 1.00 98.62 85 LYS A N 1
ATOM 629 C CA . LYS A 1 85 ? 4.993 12.816 12.417 1.00 98.62 85 LYS A CA 1
ATOM 630 C C . LYS A 1 85 ? 3.604 12.483 11.873 1.00 98.62 85 LYS A C 1
ATOM 632 O O . LYS A 1 85 ? 2.610 12.920 12.449 1.00 98.62 85 LYS A O 1
ATOM 637 N N . VAL A 1 86 ? 3.504 11.716 10.783 1.00 98.56 86 VAL A N 1
ATOM 638 C CA . VAL A 1 86 ? 2.187 11.349 10.234 1.00 98.56 86 VAL A CA 1
ATOM 639 C C . VAL A 1 86 ? 1.413 10.455 11.204 1.00 98.56 86 VAL A C 1
ATOM 641 O O . VAL A 1 86 ? 0.207 10.622 11.350 1.00 98.56 86 VAL A O 1
ATOM 644 N N . ILE A 1 87 ? 2.084 9.563 11.941 1.00 98.69 87 ILE A N 1
ATOM 645 C CA . ILE A 1 87 ? 1.422 8.737 12.959 1.00 98.69 87 ILE A CA 1
ATOM 646 C C . ILE A 1 87 ? 0.946 9.581 14.147 1.00 98.69 87 ILE A C 1
ATOM 648 O O . ILE A 1 87 ? -0.157 9.343 14.632 1.00 98.69 87 ILE A O 1
ATOM 652 N N . GLU A 1 88 ? 1.703 10.593 14.582 1.00 98.56 88 GLU A N 1
ATOM 653 C CA . GLU A 1 88 ? 1.232 11.558 15.591 1.00 98.56 88 GLU A CA 1
ATOM 654 C C . GLU A 1 88 ? -0.049 12.269 15.139 1.00 98.56 88 GLU A C 1
ATOM 656 O O . GLU A 1 88 ? -1.027 12.320 15.886 1.00 98.56 88 GLU A O 1
ATOM 661 N N . VAL A 1 89 ? -0.056 12.785 13.903 1.00 98.44 89 VAL A N 1
ATOM 662 C CA . VAL A 1 89 ? -1.214 13.473 13.312 1.00 98.44 89 VAL A CA 1
ATOM 663 C C . VAL A 1 89 ? -2.424 12.544 13.280 1.00 98.44 89 VAL A C 1
ATOM 665 O O . VAL A 1 89 ? -3.496 12.906 13.759 1.00 98.44 89 VAL A O 1
ATOM 668 N N . VAL A 1 90 ? -2.252 11.326 12.772 1.00 98.25 90 VAL A N 1
ATOM 669 C CA . VAL A 1 90 ? -3.339 10.348 12.653 1.00 98.25 90 VAL A CA 1
ATOM 670 C C . VAL A 1 90 ? -3.833 9.886 14.027 1.00 98.25 90 VAL A C 1
ATOM 672 O O . VAL A 1 90 ? -5.038 9.748 14.233 1.00 98.25 90 VAL A O 1
ATOM 675 N N . SER A 1 91 ? -2.930 9.696 14.992 1.00 98.44 91 SER A N 1
ATOM 676 C CA . SER A 1 91 ? -3.282 9.374 16.377 1.00 98.44 91 SER A CA 1
ATOM 677 C C . SER A 1 91 ? -4.155 10.467 16.999 1.00 98.44 91 SER A C 1
ATOM 679 O O . SER A 1 91 ? -5.189 10.162 17.592 1.00 98.44 91 SER A O 1
ATOM 681 N N . ALA A 1 92 ? -3.796 11.741 16.812 1.00 98.38 92 ALA A N 1
ATOM 682 C CA . ALA A 1 92 ? -4.587 12.865 17.304 1.00 98.38 92 ALA A CA 1
ATOM 683 C C . ALA A 1 92 ? -5.962 12.946 16.618 1.00 98.38 92 ALA A C 1
ATOM 685 O O . ALA A 1 92 ? -6.982 13.045 17.301 1.00 98.38 92 ALA A O 1
ATOM 686 N N . LEU A 1 93 ? -5.995 12.845 15.284 1.00 98.12 93 LEU A N 1
ATOM 687 C CA . LEU A 1 93 ? -7.223 12.926 14.483 1.00 98.12 93 LEU A CA 1
ATOM 688 C C . LEU A 1 93 ? -8.224 11.818 14.816 1.00 98.12 93 LEU A C 1
ATOM 690 O O . LEU A 1 93 ? -9.429 12.056 14.813 1.00 98.12 93 LEU A O 1
ATOM 694 N N . PHE A 1 94 ? -7.736 10.614 15.106 1.00 98.19 94 PHE A N 1
ATOM 695 C CA . PHE A 1 94 ? -8.575 9.436 15.315 1.00 98.19 94 PHE A CA 1
ATOM 696 C C . PHE A 1 94 ? -8.627 8.966 16.771 1.00 98.19 94 PHE A C 1
ATOM 698 O O . PHE A 1 94 ? -8.935 7.805 17.043 1.00 98.19 94 PHE A O 1
ATOM 705 N N . ASN A 1 95 ? -8.317 9.857 17.719 1.00 97.12 95 ASN A N 1
ATOM 706 C CA . ASN A 1 95 ? -8.363 9.593 19.162 1.00 97.12 95 ASN A CA 1
ATOM 707 C C . ASN A 1 95 ? -7.633 8.296 19.566 1.00 97.12 95 ASN A C 1
ATOM 709 O O . ASN A 1 95 ? -8.145 7.482 20.339 1.00 97.12 95 ASN A O 1
ATOM 713 N N . GLY A 1 96 ? -6.444 8.088 19.002 1.00 97.19 96 GLY A N 1
ATOM 714 C CA . GLY A 1 96 ? -5.592 6.937 19.281 1.00 97.19 96 GLY A CA 1
ATOM 715 C C . GLY A 1 96 ? -6.039 5.627 18.621 1.00 97.19 96 GLY A C 1
ATOM 716 O O . GLY A 1 96 ? -5.561 4.567 19.021 1.00 97.19 96 GLY A O 1
ATOM 717 N N . LYS A 1 97 ? -6.965 5.657 17.649 1.00 97.50 97 LYS A N 1
ATOM 718 C CA . LYS A 1 97 ? -7.565 4.452 17.050 1.00 97.50 97 LYS A CA 1
ATOM 719 C C . LYS A 1 97 ? -7.535 4.480 15.528 1.00 97.50 97 LYS A C 1
ATOM 721 O O . LYS A 1 97 ? -8.286 5.216 14.896 1.00 97.50 97 LYS A O 1
ATOM 726 N N . ILE A 1 98 ? -6.743 3.593 14.936 1.00 98.25 98 ILE A N 1
ATOM 727 C CA . ILE A 1 98 ? -6.765 3.323 13.493 1.00 98.25 98 ILE A CA 1
ATOM 728 C C . ILE A 1 98 ? -7.260 1.897 13.298 1.00 98.25 98 ILE A C 1
ATOM 730 O O . ILE A 1 98 ? -6.750 0.991 13.942 1.00 98.25 98 ILE A O 1
ATOM 734 N N . ASN A 1 99 ? -8.214 1.681 12.400 1.00 98.69 99 ASN A N 1
ATOM 735 C CA . ASN A 1 99 ? -8.662 0.340 12.029 1.00 98.69 99 ASN A CA 1
ATOM 736 C C . ASN A 1 99 ? -7.877 -0.194 10.834 1.00 98.69 99 ASN A C 1
ATOM 738 O O . ASN A 1 99 ? -7.610 -1.386 10.759 1.00 98.69 99 ASN A O 1
ATOM 742 N N . ILE A 1 100 ? -7.521 0.679 9.890 1.00 98.94 100 ILE A N 1
ATOM 743 C CA . ILE A 1 100 ? -6.966 0.286 8.597 1.00 98.94 100 ILE A CA 1
ATOM 744 C C . ILE A 1 100 ? -5.6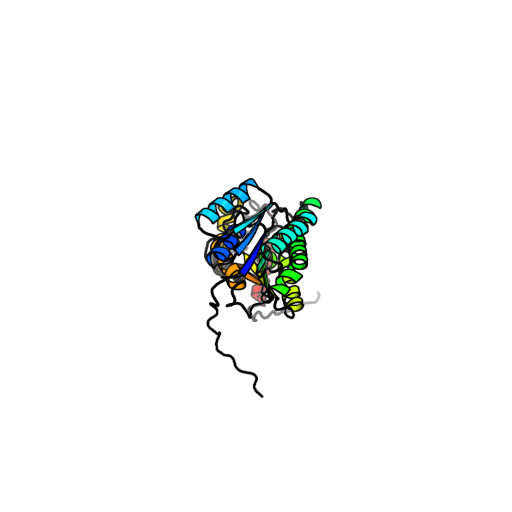39 1.002 8.345 1.00 98.94 100 ILE A C 1
ATOM 746 O O . ILE A 1 100 ? -5.575 2.228 8.379 1.00 98.94 100 ILE A O 1
ATOM 750 N N . LEU A 1 101 ? -4.593 0.246 8.025 1.00 98.94 101 LEU A N 1
ATOM 751 C CA . LEU A 1 101 ? -3.341 0.773 7.484 1.00 98.94 101 LEU A CA 1
ATOM 752 C C . LEU A 1 101 ? -3.103 0.178 6.097 1.00 98.94 101 LEU A C 1
ATOM 754 O O . LEU A 1 101 ? -2.881 -1.025 5.968 1.00 98.94 101 LEU A O 1
ATOM 758 N N . VAL A 1 102 ? -3.096 1.021 5.065 1.00 98.94 102 VAL A N 1
ATOM 759 C CA . VAL A 1 102 ? -2.693 0.627 3.715 1.00 98.94 102 VAL A CA 1
ATOM 760 C C . VAL A 1 102 ? -1.315 1.191 3.401 1.00 98.94 102 VAL A C 1
ATOM 762 O O . VAL A 1 102 ? -1.139 2.390 3.172 1.00 98.94 102 VAL A O 1
ATOM 765 N N . ASN A 1 103 ? -0.332 0.298 3.346 1.00 98.88 103 ASN A N 1
ATOM 766 C CA . ASN A 1 103 ? 1.024 0.615 2.917 1.00 98.88 103 ASN A CA 1
ATOM 767 C C . ASN A 1 103 ? 1.107 0.503 1.389 1.00 98.88 103 ASN A C 1
ATOM 769 O O . ASN A 1 103 ? 1.393 -0.571 0.852 1.00 98.88 103 ASN A O 1
ATOM 773 N N . ASN A 1 104 ? 0.818 1.607 0.696 1.00 98.62 104 ASN A N 1
ATOM 774 C CA . ASN A 1 104 ? 0.790 1.680 -0.767 1.00 98.62 104 ASN A CA 1
ATOM 775 C C . ASN A 1 104 ? 2.012 2.391 -1.372 1.00 98.62 104 ASN A C 1
ATOM 777 O O . ASN A 1 104 ? 2.444 2.017 -2.463 1.00 98.62 104 ASN A O 1
ATOM 781 N N . ALA A 1 105 ? 2.576 3.385 -0.682 1.00 97.19 105 ALA A N 1
ATOM 782 C CA . ALA A 1 105 ? 3.696 4.166 -1.196 1.00 97.19 105 ALA A CA 1
ATOM 783 C C . ALA A 1 105 ? 4.857 3.276 -1.686 1.00 97.19 105 ALA A C 1
ATOM 785 O O . ALA A 1 105 ? 5.283 2.337 -1.013 1.00 97.19 105 ALA A O 1
ATOM 786 N N . GLY A 1 106 ? 5.367 3.580 -2.879 1.00 95.56 106 GLY A N 1
ATOM 787 C CA . GLY A 1 106 ? 6.452 2.829 -3.490 1.00 95.56 106 GLY A CA 1
ATOM 788 C C . GLY A 1 106 ? 6.940 3.448 -4.794 1.00 95.56 106 GLY A C 1
ATOM 789 O O . GLY A 1 106 ? 6.230 4.210 -5.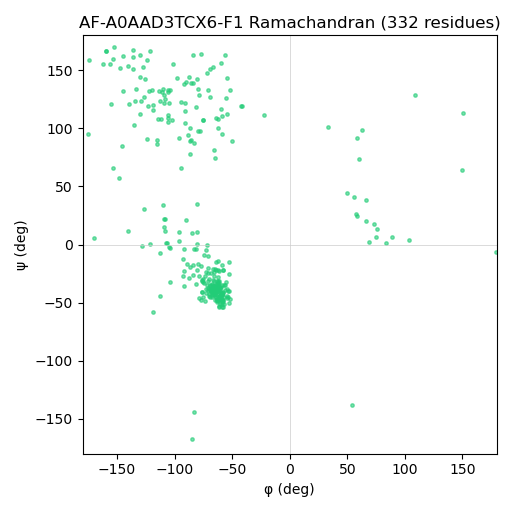448 1.00 95.56 106 GLY A O 1
ATOM 790 N N . ILE A 1 107 ? 8.163 3.096 -5.169 1.00 95.19 107 ILE A N 1
ATOM 791 C CA . ILE A 1 107 ? 8.838 3.521 -6.395 1.00 95.19 107 ILE A CA 1
ATOM 792 C C . ILE A 1 107 ? 9.420 2.315 -7.129 1.00 95.19 107 ILE A C 1
ATOM 794 O O . ILE A 1 107 ? 9.593 1.238 -6.554 1.00 95.19 107 ILE A O 1
ATOM 798 N N . SER A 1 108 ? 9.749 2.500 -8.405 1.00 92.00 108 SER A N 1
ATOM 799 C CA . SER A 1 108 ? 10.436 1.498 -9.214 1.00 92.00 108 SER A CA 1
ATOM 800 C C . SER A 1 108 ? 11.391 2.182 -10.182 1.00 92.00 108 SER A C 1
ATOM 802 O O . SER A 1 108 ? 10.989 3.091 -10.902 1.00 92.00 108 SER A O 1
ATOM 804 N N . PHE A 1 109 ? 12.625 1.688 -10.251 1.00 91.38 109 PHE A N 1
ATOM 805 C CA . PHE A 1 109 ? 13.553 1.965 -11.345 1.00 91.38 109 PHE A CA 1
ATOM 806 C C . PHE A 1 109 ? 13.720 0.674 -12.141 1.00 91.38 109 PHE A C 1
ATOM 808 O O . PHE A 1 109 ? 13.876 -0.387 -11.541 1.00 91.38 109 PHE A O 1
ATOM 815 N N . ARG A 1 110 ? 13.645 0.741 -13.475 1.00 89.38 110 ARG A N 1
ATOM 816 C CA . ARG A 1 110 ? 13.789 -0.433 -14.345 1.00 89.38 110 ARG A CA 1
ATOM 817 C C . ARG A 1 110 ? 15.085 -0.325 -15.135 1.00 89.38 110 ARG A C 1
ATOM 819 O O . ARG A 1 110 ? 15.173 0.473 -16.059 1.00 89.38 110 ARG A O 1
ATOM 826 N N . LYS A 1 111 ? 16.061 -1.155 -14.779 1.00 91.44 111 LYS A N 1
ATOM 827 C CA . LYS A 1 111 ? 17.341 -1.295 -15.485 1.00 91.44 111 LYS A CA 1
ATOM 828 C C . LYS A 1 111 ? 18.037 -2.623 -15.166 1.00 91.44 111 LYS A C 1
ATOM 830 O O . LYS A 1 111 ? 17.603 -3.306 -14.226 1.00 91.44 111 LYS A O 1
ATOM 835 N N . PRO A 1 112 ? 19.070 -3.017 -15.935 1.00 93.19 112 PRO A N 1
ATOM 836 C CA . PRO A 1 112 ? 19.896 -4.181 -15.636 1.00 93.19 112 PRO A CA 1
ATOM 837 C C . PRO A 1 112 ? 20.489 -4.134 -14.226 1.00 93.19 112 PRO A C 1
ATOM 839 O O . PRO A 1 112 ? 20.888 -3.082 -13.737 1.00 93.19 112 PRO A O 1
ATOM 842 N N . THR A 1 113 ? 20.579 -5.293 -13.566 1.00 94.12 113 THR A N 1
ATOM 843 C CA . THR A 1 113 ? 21.058 -5.388 -12.174 1.00 94.12 113 THR A CA 1
ATOM 844 C C . THR A 1 113 ? 22.459 -4.803 -11.981 1.00 94.12 113 THR A C 1
ATOM 846 O O . THR A 1 113 ? 22.724 -4.192 -10.953 1.00 94.12 113 THR A O 1
ATOM 849 N N . VAL A 1 114 ? 23.332 -4.946 -12.979 1.00 96.56 114 VAL A N 1
ATOM 850 C CA . VAL A 1 114 ? 24.715 -4.442 -12.942 1.00 96.56 114 VAL A CA 1
ATOM 851 C C . VAL A 1 114 ? 24.822 -2.914 -13.023 1.00 96.56 114 VAL A C 1
ATOM 853 O O . VAL A 1 114 ? 25.901 -2.378 -12.813 1.00 96.56 114 VAL A O 1
ATOM 856 N N . GLU A 1 115 ? 23.723 -2.215 -13.317 1.00 96.62 115 GLU A N 1
ATOM 857 C CA . GLU A 1 115 ? 23.691 -0.756 -13.480 1.00 96.62 115 GLU A CA 1
ATOM 858 C C . GLU A 1 115 ? 23.076 -0.025 -12.278 1.00 96.62 115 GLU A C 1
ATOM 860 O O . GLU A 1 115 ? 23.013 1.205 -12.291 1.00 96.62 115 GLU A O 1
ATOM 865 N N . TYR A 1 116 ? 22.579 -0.733 -11.255 1.00 96.94 116 TYR A N 1
ATOM 866 C CA . TYR A 1 116 ? 22.072 -0.078 -10.042 1.00 96.94 116 TYR A CA 1
ATOM 867 C C . TYR A 1 116 ? 23.203 0.507 -9.216 1.00 96.94 116 TYR A C 1
ATOM 869 O O . TYR A 1 116 ? 24.185 -0.173 -8.919 1.00 96.94 116 TYR A O 1
ATOM 877 N N . THR A 1 117 ? 23.014 1.751 -8.785 1.00 97.62 117 THR A N 1
ATOM 878 C CA . THR A 1 117 ? 23.872 2.367 -7.781 1.00 97.62 117 THR A CA 1
ATOM 879 C C . THR A 1 117 ? 23.412 1.977 -6.375 1.00 97.62 117 THR A C 1
ATOM 881 O O . THR A 1 117 ? 22.285 1.508 -6.162 1.00 97.62 117 THR A O 1
ATOM 884 N N . ALA A 1 118 ? 24.289 2.177 -5.391 1.00 97.44 118 ALA A N 1
ATOM 885 C CA . ALA A 1 118 ? 23.959 1.940 -3.989 1.00 97.44 118 ALA A CA 1
ATOM 886 C C . ALA A 1 118 ? 22.825 2.867 -3.510 1.00 97.44 118 ALA A C 1
ATOM 888 O O . ALA A 1 118 ? 21.964 2.452 -2.734 1.00 97.44 118 ALA A O 1
ATOM 889 N N . GLU A 1 119 ? 22.786 4.100 -4.012 1.00 97.62 119 GLU A N 1
ATOM 890 C CA . GLU A 1 119 ? 21.797 5.122 -3.666 1.00 97.62 119 GLU A CA 1
ATOM 891 C C . GLU A 1 119 ? 20.405 4.741 -4.170 1.00 97.62 119 GLU A C 1
ATOM 893 O O . GLU A 1 119 ? 19.429 4.847 -3.431 1.00 97.62 119 GLU A O 1
ATOM 898 N N . GLU A 1 120 ? 20.286 4.247 -5.403 1.00 97.06 120 GLU A N 1
ATOM 899 C CA . GLU A 1 120 ? 19.002 3.795 -5.947 1.00 97.06 120 GLU A CA 1
ATOM 900 C C . GLU A 1 120 ? 18.503 2.534 -5.249 1.00 97.06 120 GLU A C 1
ATOM 902 O O . GLU A 1 120 ? 17.309 2.424 -4.967 1.00 97.06 120 GLU A O 1
ATOM 907 N N . PHE A 1 121 ? 19.407 1.595 -4.946 1.00 97.31 121 PHE A N 1
ATOM 908 C CA . PHE A 1 121 ? 19.076 0.426 -4.139 1.00 97.31 121 PHE A CA 1
ATOM 909 C C . PHE A 1 121 ? 18.524 0.858 -2.776 1.00 97.31 121 PHE A C 1
ATOM 911 O O . PHE A 1 121 ? 17.433 0.431 -2.393 1.00 97.31 121 PHE A O 1
ATOM 918 N N . SER A 1 122 ? 19.240 1.748 -2.083 1.00 97.44 122 SER A N 1
ATOM 919 C CA . SER A 1 122 ? 18.830 2.306 -0.793 1.00 97.44 122 SER A CA 1
ATOM 920 C C . SER A 1 122 ? 17.473 3.005 -0.894 1.00 97.44 122 SER A C 1
ATOM 922 O O . SER A 1 122 ? 16.557 2.695 -0.141 1.00 97.44 122 SER A O 1
ATOM 924 N N . THR A 1 123 ? 17.280 3.853 -1.908 1.00 97.81 123 THR A N 1
ATOM 925 C CA . THR A 1 123 ? 16.023 4.584 -2.128 1.00 97.81 123 THR A CA 1
ATOM 926 C C . THR A 1 123 ? 14.847 3.629 -2.346 1.00 97.81 123 THR A C 1
ATOM 928 O O . THR A 1 123 ? 13.782 3.820 -1.752 1.00 97.81 123 THR A O 1
ATOM 931 N N . ILE A 1 124 ? 15.025 2.573 -3.155 1.00 97.88 124 ILE A N 1
ATOM 932 C CA . ILE A 1 124 ? 13.997 1.545 -3.371 1.00 97.88 124 ILE A CA 1
ATOM 933 C C . ILE A 1 124 ? 13.679 0.828 -2.058 1.00 97.88 124 ILE A C 1
ATOM 935 O O . ILE A 1 124 ? 12.506 0.688 -1.717 1.00 97.88 124 ILE A O 1
ATOM 939 N N . MET A 1 125 ? 14.690 0.383 -1.311 1.00 98.19 125 MET A N 1
ATOM 940 C CA . MET A 1 125 ? 14.480 -0.379 -0.077 1.00 98.19 125 MET A CA 1
ATOM 941 C C . MET A 1 125 ? 13.851 0.468 1.033 1.00 98.19 125 MET A C 1
ATOM 943 O O . MET A 1 125 ? 12.877 0.027 1.652 1.00 98.19 125 MET A O 1
ATOM 947 N N . SER A 1 126 ? 14.339 1.692 1.239 1.00 98.06 126 SER A N 1
ATOM 948 C CA . SER A 1 126 ? 13.800 2.613 2.239 1.00 98.06 126 SER A CA 1
ATOM 949 C C . SER A 1 126 ? 12.362 3.017 1.920 1.00 98.06 126 SER A C 1
ATOM 951 O O . SER A 1 126 ? 11.514 3.053 2.812 1.00 98.06 126 SER A O 1
ATOM 953 N N . THR A 1 127 ? 12.043 3.248 0.643 1.00 98.25 127 THR A N 1
ATOM 954 C CA . THR A 1 127 ? 10.684 3.634 0.240 1.00 98.25 127 THR A CA 1
ATOM 955 C C . THR A 1 127 ? 9.722 2.450 0.234 1.00 98.25 127 THR A C 1
ATOM 957 O O . THR A 1 127 ? 8.629 2.570 0.772 1.00 98.25 127 THR A O 1
ATOM 960 N N . ASN A 1 128 ? 10.090 1.308 -0.353 1.00 98.44 128 ASN A N 1
ATOM 961 C CA . ASN A 1 128 ? 9.142 0.218 -0.615 1.00 98.44 128 ASN A CA 1
ATOM 962 C C . ASN A 1 128 ? 8.976 -0.760 0.550 1.00 98.44 128 ASN A C 1
ATOM 964 O O . ASN A 1 128 ? 7.928 -1.397 0.642 1.00 98.44 128 ASN A O 1
ATOM 968 N N . PHE A 1 129 ? 10.010 -0.941 1.377 1.00 98.69 129 PHE A N 1
ATOM 969 C CA . PHE A 1 129 ? 10.014 -1.943 2.443 1.00 98.69 129 PHE A CA 1
ATOM 970 C C . PHE A 1 129 ? 10.161 -1.314 3.826 1.00 98.69 129 PHE A C 1
ATOM 972 O O . PHE A 1 129 ? 9.278 -1.485 4.665 1.00 98.69 129 PHE A O 1
ATOM 979 N N . GLU A 1 130 ? 11.241 -0.565 4.065 1.00 98.62 130 GLU A N 1
ATOM 980 C CA . GLU A 1 130 ? 11.535 -0.001 5.389 1.00 98.62 130 GLU A CA 1
ATOM 981 C C . GLU A 1 130 ? 10.405 0.913 5.874 1.00 98.62 130 GLU A C 1
ATOM 983 O O . GLU A 1 130 ? 9.991 0.831 7.031 1.00 98.62 130 GLU A O 1
ATOM 988 N N . SER A 1 131 ? 9.868 1.751 4.980 1.00 98.69 131 SER A N 1
ATOM 989 C CA . SER A 1 131 ? 8.776 2.661 5.314 1.00 98.69 131 SER A CA 1
ATOM 990 C C . SER A 1 131 ? 7.532 1.917 5.804 1.00 98.69 131 SER A C 1
ATOM 992 O O . SER A 1 131 ? 6.987 2.251 6.855 1.00 98.69 131 SER A O 1
ATOM 994 N N . ALA A 1 132 ? 7.131 0.871 5.080 1.00 98.75 132 ALA A N 1
ATOM 995 C CA . ALA A 1 132 ? 5.950 0.070 5.348 1.00 98.75 132 ALA A CA 1
ATOM 996 C C . ALA A 1 132 ? 6.118 -0.756 6.631 1.00 98.75 132 ALA A C 1
ATOM 998 O O . ALA A 1 132 ? 5.192 -0.856 7.439 1.00 98.75 132 ALA A O 1
ATOM 999 N N . TYR A 1 133 ? 7.318 -1.300 6.849 1.00 98.75 133 TYR A N 1
ATOM 1000 C CA . TYR A 1 133 ? 7.685 -1.982 8.085 1.00 98.75 133 TYR A CA 1
ATOM 1001 C C . TYR A 1 133 ? 7.598 -1.034 9.289 1.00 98.75 133 TYR A C 1
ATOM 1003 O O . TYR A 1 133 ? 6.869 -1.308 10.241 1.00 98.75 133 TYR A O 1
ATOM 1011 N N . HIS A 1 134 ? 8.268 0.120 9.223 1.00 98.88 134 HIS A N 1
ATOM 1012 C CA . HIS A 1 134 ? 8.307 1.081 10.324 1.00 98.88 134 HIS A CA 1
ATOM 1013 C C . HIS A 1 134 ? 6.933 1.690 10.625 1.00 98.88 134 HIS A C 1
ATOM 1015 O O . HIS A 1 134 ? 6.554 1.796 11.787 1.00 98.88 134 HIS A O 1
ATOM 1021 N N . LEU A 1 135 ? 6.153 2.054 9.601 1.00 98.88 135 LEU A N 1
ATOM 1022 C CA . LEU A 1 135 ? 4.784 2.544 9.795 1.00 98.88 135 LEU A CA 1
ATOM 1023 C C . LEU A 1 135 ? 3.896 1.497 10.464 1.00 98.88 135 LEU A C 1
ATOM 1025 O O . LEU A 1 135 ? 3.096 1.850 11.323 1.00 98.88 135 LEU A O 1
ATOM 1029 N N . SER A 1 136 ? 4.064 0.217 10.125 1.00 98.88 136 SER A N 1
ATOM 1030 C CA . SER A 1 136 ? 3.330 -0.866 10.787 1.00 98.88 136 SER A CA 1
ATOM 1031 C C . SER A 1 136 ? 3.708 -0.976 12.269 1.00 98.88 136 SER A C 1
ATOM 1033 O O . SER A 1 136 ? 2.824 -1.137 13.106 1.00 98.88 136 SER A O 1
ATOM 1035 N N . GLN A 1 137 ? 4.994 -0.827 12.613 1.00 98.81 137 GLN A N 1
ATOM 1036 C CA . GLN A 1 137 ? 5.442 -0.794 14.013 1.00 98.81 137 GLN A CA 1
ATOM 1037 C C . GLN A 1 137 ? 4.844 0.395 14.776 1.00 98.81 137 GLN A C 1
ATOM 1039 O O . GLN A 1 137 ? 4.303 0.219 15.864 1.00 98.81 137 GLN A O 1
ATOM 1044 N N . LEU A 1 138 ? 4.908 1.596 14.195 1.00 98.88 138 LEU A N 1
ATOM 1045 C CA . LEU A 1 138 ? 4.370 2.814 14.805 1.00 98.88 138 LEU A CA 1
ATOM 1046 C C . LEU A 1 138 ? 2.841 2.768 14.958 1.00 98.88 138 LEU A C 1
ATOM 1048 O O . LEU A 1 138 ? 2.304 3.274 15.939 1.00 98.88 138 LEU A O 1
ATOM 1052 N N . ALA A 1 139 ? 2.137 2.161 14.000 1.00 98.81 139 ALA A N 1
ATOM 1053 C CA . ALA A 1 139 ? 0.683 2.053 14.013 1.00 98.81 139 ALA A CA 1
ATOM 1054 C C . ALA A 1 139 ? 0.159 0.927 14.919 1.00 98.81 139 ALA A C 1
ATOM 1056 O O . ALA A 1 139 ? -1.026 0.942 15.249 1.00 98.81 139 ALA A O 1
ATOM 1057 N N . HIS A 1 140 ? 0.995 -0.037 15.335 1.00 98.88 140 HIS A N 1
ATOM 1058 C CA . HIS A 1 140 ? 0.564 -1.196 16.134 1.00 98.88 140 HIS A CA 1
ATOM 1059 C C . HIS A 1 140 ? -0.245 -0.814 17.387 1.00 98.88 140 HIS A C 1
ATOM 1061 O O . HIS A 1 140 ? -1.338 -1.364 17.545 1.00 98.88 140 HIS A O 1
ATOM 1067 N N . PRO A 1 141 ? 0.166 0.162 18.228 1.00 98.75 141 PRO A N 1
ATOM 1068 C CA . PRO A 1 141 ? -0.631 0.567 19.388 1.00 98.75 141 PRO A CA 1
ATOM 1069 C C . PRO A 1 141 ? -2.021 1.098 19.010 1.00 98.75 141 PRO A C 1
ATOM 1071 O O . PRO A 1 141 ? -3.003 0.811 19.697 1.00 98.75 141 PRO A O 1
ATOM 1074 N N . LEU A 1 142 ? -2.124 1.830 17.896 1.00 98.75 142 LEU A N 1
ATOM 1075 C CA . LEU A 1 142 ? -3.376 2.414 17.401 1.00 98.75 142 LEU A CA 1
ATOM 1076 C C . LEU A 1 142 ? -4.304 1.337 16.825 1.00 98.75 142 LEU A C 1
ATOM 1078 O O . LEU A 1 142 ? -5.506 1.335 17.099 1.00 98.75 142 LEU A O 1
ATOM 1082 N N . LEU A 1 143 ? -3.729 0.395 16.072 1.00 98.81 143 LEU A N 1
ATOM 1083 C CA . LEU A 1 143 ? -4.415 -0.772 15.514 1.00 98.81 143 LEU A CA 1
ATOM 1084 C C . LEU A 1 143 ? -4.948 -1.677 16.621 1.00 98.81 143 LEU A C 1
ATOM 1086 O O . LEU A 1 143 ? -6.122 -2.044 16.604 1.00 98.81 143 LEU A O 1
ATOM 1090 N N . LYS A 1 144 ? -4.122 -1.972 17.625 1.00 98.56 144 LYS A N 1
ATOM 1091 C CA . LYS A 1 144 ? -4.511 -2.756 18.798 1.00 98.56 144 LYS A CA 1
ATOM 1092 C C . LYS A 1 144 ? -5.649 -2.092 19.574 1.00 98.56 144 LYS A C 1
ATOM 1094 O O . LYS A 1 144 ? -6.621 -2.754 19.924 1.00 98.56 144 LYS A O 1
ATOM 1099 N N . THR A 1 145 ? -5.563 -0.781 19.805 1.00 98.38 145 THR A N 1
ATOM 1100 C CA . THR A 1 145 ? -6.593 -0.020 20.538 1.00 98.38 145 THR A CA 1
ATOM 1101 C C . THR A 1 145 ? -7.929 0.024 19.790 1.00 98.38 145 THR A C 1
ATOM 1103 O O . THR A 1 145 ? -8.985 0.118 20.416 1.00 98.38 145 THR A O 1
ATOM 1106 N N . SER A 1 146 ? -7.912 -0.080 18.457 1.00 97.06 146 SER A N 1
ATOM 1107 C CA . SER A 1 146 ? -9.137 -0.154 17.653 1.00 97.06 146 SER A CA 1
ATOM 1108 C C . SER A 1 146 ? -9.951 -1.432 17.898 1.00 97.06 146 SER A C 1
ATOM 1110 O O . SER A 1 146 ? -11.155 -1.446 17.648 1.00 97.06 146 SER A O 1
ATOM 1112 N N . GLY A 1 147 ? -9.304 -2.507 18.368 1.00 95.69 147 GLY A N 1
ATOM 1113 C CA . GLY A 1 147 ? -9.918 -3.816 18.578 1.00 95.69 147 GLY A CA 1
ATOM 1114 C C . GLY A 1 147 ? -10.312 -4.555 17.296 1.00 95.69 147 GLY A C 1
ATOM 1115 O O . GLY A 1 147 ? -10.870 -5.640 17.403 1.00 95.69 147 GLY A O 1
ATOM 1116 N N . ALA A 1 148 ? -10.047 -4.004 16.108 1.00 94.50 148 ALA A N 1
ATOM 1117 C CA . ALA A 1 148 ? -10.321 -4.619 14.808 1.00 94.50 148 ALA A CA 1
ATOM 1118 C C . ALA A 1 148 ? -9.346 -4.067 13.751 1.00 94.50 148 ALA A C 1
ATOM 1120 O O . ALA A 1 148 ? -9.742 -3.340 12.838 1.00 94.50 148 ALA A O 1
ATOM 1121 N N . GLY A 1 149 ? -8.058 -4.376 13.916 1.00 98.31 149 GLY A N 1
ATOM 1122 C CA . GLY A 1 149 ? -6.995 -3.869 13.051 1.00 98.31 149 GLY A CA 1
ATOM 1123 C C . GLY A 1 149 ? -6.880 -4.645 11.735 1.00 98.31 149 GLY A C 1
ATOM 1124 O O . GLY A 1 149 ? -6.998 -5.870 11.702 1.00 98.31 149 GLY A O 1
ATOM 1125 N N . SER A 1 150 ? -6.599 -3.937 10.646 1.00 98.81 150 SER A N 1
ATOM 1126 C CA . SER A 1 150 ? -6.349 -4.495 9.319 1.00 98.81 150 SER A CA 1
ATOM 1127 C C . SER A 1 150 ? -5.202 -3.753 8.643 1.00 98.81 150 SER A C 1
ATOM 1129 O O . SER A 1 150 ? -5.277 -2.550 8.402 1.00 98.81 150 SER A O 1
ATOM 1131 N N . ILE A 1 151 ? -4.146 -4.478 8.298 1.00 98.94 151 ILE A N 1
ATOM 1132 C CA . ILE A 1 151 ? -3.022 -3.971 7.519 1.00 98.94 151 ILE A CA 1
ATOM 1133 C C . ILE A 1 151 ? -3.079 -4.599 6.132 1.00 98.94 151 ILE A C 1
ATOM 1135 O O . ILE A 1 151 ? -3.155 -5.823 5.996 1.00 98.94 151 ILE A O 1
ATOM 1139 N N . VAL A 1 152 ? -3.013 -3.761 5.101 1.00 98.94 152 VAL A N 1
ATOM 1140 C CA . VAL A 1 152 ? -2.901 -4.204 3.712 1.00 98.94 152 VAL A CA 1
ATOM 1141 C C . VAL A 1 152 ? -1.655 -3.598 3.087 1.00 98.94 1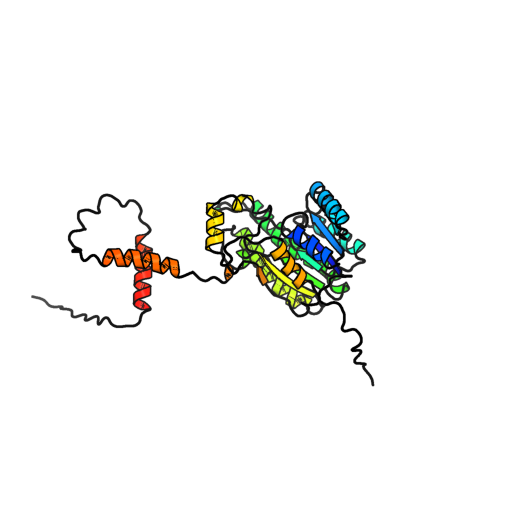52 VAL A C 1
ATOM 1143 O O . VAL A 1 152 ? -1.513 -2.380 2.989 1.00 98.94 152 VAL A O 1
ATOM 1146 N N . PHE A 1 153 ? -0.738 -4.450 2.644 1.00 98.94 153 PHE A N 1
ATOM 1147 C CA . PHE A 1 153 ? 0.412 -4.017 1.861 1.00 98.94 153 PHE A CA 1
ATOM 1148 C C . PHE A 1 153 ? 0.112 -4.083 0.366 1.00 98.94 153 PHE A C 1
ATOM 1150 O O . PHE A 1 153 ? -0.421 -5.080 -0.125 1.00 98.94 153 PHE A O 1
ATOM 1157 N N . ILE A 1 154 ? 0.535 -3.066 -0.383 1.00 98.75 154 ILE A N 1
ATOM 1158 C CA . ILE A 1 154 ? 0.613 -3.160 -1.842 1.00 98.75 154 ILE A CA 1
ATOM 1159 C C . ILE A 1 154 ? 1.972 -3.752 -2.211 1.00 98.75 154 ILE A C 1
ATOM 1161 O O . ILE A 1 154 ? 3.013 -3.087 -2.209 1.00 98.75 154 ILE A O 1
ATOM 1165 N N . SER A 1 155 ? 1.957 -5.043 -2.513 1.00 98.19 155 SER A N 1
ATOM 1166 C CA . SER A 1 155 ? 3.090 -5.790 -3.038 1.00 98.19 155 SER A CA 1
ATOM 1167 C C . SER A 1 155 ? 3.196 -5.609 -4.565 1.00 98.19 155 SER A C 1
ATOM 1169 O O . SER A 1 155 ? 2.972 -4.523 -5.099 1.00 98.19 155 SER A O 1
ATOM 1171 N N . SER A 1 156 ? 3.600 -6.653 -5.281 1.00 97.88 156 SER A N 1
ATOM 1172 C CA . SER A 1 156 ? 3.612 -6.763 -6.734 1.00 97.88 156 SER A CA 1
ATOM 1173 C C . SER A 1 156 ? 3.731 -8.232 -7.108 1.00 97.88 156 SER A C 1
ATOM 1175 O O . SER A 1 156 ? 4.340 -9.013 -6.370 1.00 97.88 156 SER A O 1
ATOM 1177 N N . VAL A 1 157 ? 3.260 -8.601 -8.298 1.00 96.44 157 VAL A N 1
ATOM 1178 C CA . VAL A 1 157 ? 3.597 -9.909 -8.871 1.00 96.44 157 VAL A CA 1
ATOM 1179 C C . VAL A 1 157 ? 5.121 -10.096 -9.022 1.00 96.44 157 VAL A C 1
ATOM 1181 O O . VAL A 1 157 ? 5.606 -11.222 -8.969 1.00 96.44 157 VAL A O 1
ATOM 1184 N N . ALA A 1 158 ? 5.910 -9.012 -9.070 1.00 95.38 158 ALA A N 1
ATOM 1185 C CA . ALA A 1 158 ? 7.379 -9.068 -9.032 1.00 95.38 158 ALA A CA 1
ATOM 1186 C C . ALA A 1 158 ? 7.948 -9.668 -7.739 1.00 95.38 158 ALA A C 1
ATOM 1188 O O . ALA A 1 158 ? 9.083 -10.133 -7.727 1.00 95.38 158 ALA A O 1
ATOM 1189 N N . GLY A 1 159 ? 7.176 -9.649 -6.649 1.00 95.56 159 GLY A N 1
ATOM 1190 C CA . GLY A 1 159 ? 7.528 -10.319 -5.398 1.00 95.56 159 GLY A CA 1
ATOM 1191 C C . GLY A 1 159 ? 7.167 -11.809 -5.374 1.00 95.56 159 GLY A C 1
ATOM 1192 O O . GLY A 1 159 ? 7.437 -12.474 -4.376 1.00 95.56 159 GLY A O 1
ATOM 1193 N N . VAL A 1 160 ? 6.515 -12.320 -6.425 1.00 95.12 160 VAL A N 1
ATOM 1194 C CA . VAL A 1 160 ? 6.066 -13.717 -6.556 1.00 95.12 160 VAL A CA 1
ATOM 1195 C C . VAL A 1 160 ? 6.845 -14.432 -7.660 1.00 95.12 160 VAL A C 1
ATOM 1197 O O . VAL A 1 160 ? 7.303 -15.554 -7.467 1.00 95.12 160 VAL A O 1
ATOM 1200 N N . VAL A 1 161 ? 7.027 -13.775 -8.807 1.00 92.75 161 VAL A N 1
ATOM 1201 C CA . VAL A 1 161 ? 7.744 -14.305 -9.973 1.00 92.75 161 VAL A CA 1
ATOM 1202 C C . VAL A 1 161 ? 8.686 -13.256 -10.564 1.00 92.75 161 VAL A C 1
ATOM 1204 O O . VAL A 1 161 ? 8.538 -12.056 -10.335 1.00 92.75 161 VAL A O 1
ATOM 1207 N N . SER A 1 162 ? 9.659 -13.699 -11.363 1.00 89.69 162 SER A N 1
ATOM 1208 C CA . SER A 1 162 ? 10.580 -12.796 -12.062 1.00 89.69 162 SER A CA 1
ATOM 1209 C C . SER A 1 162 ? 9.935 -12.186 -13.309 1.00 89.69 162 SER A C 1
ATOM 1211 O O . SER A 1 162 ? 9.418 -12.902 -14.164 1.00 89.69 162 SER A O 1
ATOM 1213 N N . LEU A 1 163 ? 10.003 -10.856 -13.426 1.00 84.69 163 LEU A N 1
ATOM 1214 C CA . LEU A 1 163 ? 9.342 -10.069 -14.481 1.00 84.69 163 LEU A CA 1
ATOM 1215 C C . LEU A 1 163 ? 10.283 -9.112 -15.230 1.00 84.69 163 LEU A C 1
ATOM 1217 O O . LEU A 1 163 ? 9.853 -8.346 -16.096 1.00 84.69 163 LEU A O 1
ATOM 1221 N N . GLY A 1 164 ? 11.561 -9.072 -14.845 1.00 82.44 164 GLY A N 1
ATOM 1222 C CA . GLY A 1 164 ? 12.508 -8.079 -15.359 1.00 82.44 164 GLY A CA 1
ATOM 1223 C C . GLY A 1 164 ? 12.192 -6.634 -14.942 1.00 82.44 164 GLY A C 1
ATOM 1224 O O . GLY A 1 164 ? 12.662 -5.700 -15.577 1.00 82.44 164 GLY A O 1
ATOM 1225 N N . THR A 1 165 ? 11.406 -6.422 -13.880 1.00 81.38 165 THR A N 1
ATOM 1226 C CA . THR A 1 165 ? 11.069 -5.089 -13.333 1.00 81.38 165 THR A CA 1
ATOM 1227 C C . THR A 1 165 ? 12.222 -4.407 -12.595 1.00 81.38 165 THR A C 1
ATOM 1229 O O . THR A 1 165 ? 12.073 -3.262 -12.190 1.00 81.38 165 THR A O 1
ATOM 1232 N N . GLY A 1 166 ? 13.354 -5.094 -12.428 1.00 90.94 166 GLY A N 1
ATOM 1233 C CA . GLY A 1 166 ? 14.477 -4.668 -11.596 1.00 90.94 166 GLY A CA 1
ATOM 1234 C C . GLY A 1 166 ? 14.592 -5.520 -10.336 1.00 90.94 166 GLY A C 1
ATOM 1235 O O . GLY A 1 166 ? 13.607 -5.712 -9.618 1.00 90.94 166 GLY A O 1
ATOM 1236 N N . SER A 1 167 ? 15.788 -6.052 -10.065 1.00 95.06 167 SER A N 1
ATOM 1237 C CA . SER A 1 167 ? 16.005 -6.947 -8.923 1.00 95.06 167 SER A CA 1
ATOM 1238 C C . SER A 1 167 ? 15.782 -6.281 -7.558 1.00 95.06 167 SER A C 1
ATOM 1240 O O . SER A 1 167 ? 15.164 -6.939 -6.722 1.00 95.06 167 SER A O 1
ATOM 1242 N N . PRO A 1 168 ? 16.160 -5.005 -7.302 1.00 96.94 168 PRO A N 1
ATOM 1243 C CA . PRO A 1 168 ? 15.884 -4.379 -6.005 1.00 96.94 168 PRO A CA 1
ATOM 1244 C C . PRO A 1 168 ? 14.385 -4.176 -5.768 1.00 96.94 168 PRO A C 1
ATOM 1246 O O . PRO A 1 168 ? 13.883 -4.436 -4.677 1.00 96.94 168 PRO A O 1
ATOM 1249 N N . TYR A 1 169 ? 13.641 -3.782 -6.809 1.00 96.94 169 TYR A N 1
ATOM 1250 C CA . TYR A 1 169 ? 12.188 -3.648 -6.726 1.00 96.94 169 TYR A CA 1
ATOM 1251 C C . TYR A 1 169 ? 11.529 -4.992 -6.397 1.00 96.94 169 TYR A C 1
ATOM 1253 O O . TYR A 1 169 ? 10.789 -5.088 -5.418 1.00 96.94 169 TYR A O 1
ATOM 1261 N N . ALA A 1 170 ? 11.841 -6.039 -7.168 1.00 96.81 170 ALA A N 1
ATOM 1262 C CA . ALA A 1 170 ? 11.316 -7.384 -6.942 1.00 96.81 170 ALA A CA 1
ATOM 1263 C C . ALA A 1 170 ? 11.650 -7.900 -5.531 1.00 96.81 170 ALA A C 1
ATOM 1265 O O . ALA A 1 170 ? 10.761 -8.377 -4.828 1.00 96.81 170 ALA A O 1
ATOM 1266 N N . ALA A 1 171 ? 12.896 -7.715 -5.076 1.00 97.62 171 ALA A N 1
ATOM 1267 C CA . ALA A 1 171 ? 13.326 -8.081 -3.728 1.00 97.62 171 ALA A CA 1
ATOM 1268 C C . ALA A 1 171 ? 12.540 -7.326 -2.644 1.00 97.62 171 ALA A C 1
ATOM 1270 O O . ALA A 1 171 ? 12.060 -7.947 -1.697 1.00 97.62 171 ALA A O 1
ATOM 1271 N N . SER A 1 172 ? 12.327 -6.013 -2.806 1.00 98.38 172 SER A N 1
ATOM 1272 C CA . SER A 1 172 ? 11.533 -5.216 -1.861 1.00 98.38 172 SER A CA 1
ATOM 1273 C C . SER A 1 172 ? 10.087 -5.718 -1.749 1.00 98.38 172 SER A C 1
ATOM 1275 O O . SER A 1 172 ? 9.547 -5.826 -0.650 1.00 98.38 172 SER A O 1
ATOM 1277 N N . LYS A 1 173 ? 9.464 -6.109 -2.870 1.00 98.19 173 LYS A N 1
ATOM 1278 C CA . LYS A 1 173 ? 8.091 -6.635 -2.891 1.00 98.19 173 LYS A CA 1
ATOM 1279 C C . LYS A 1 173 ? 8.012 -8.081 -2.381 1.00 98.19 173 LYS A C 1
ATOM 1281 O O . LYS A 1 173 ? 7.046 -8.440 -1.713 1.00 98.19 173 LYS A O 1
ATOM 1286 N N . ALA A 1 174 ? 9.048 -8.893 -2.590 1.00 98.44 174 ALA A N 1
ATOM 1287 C CA . ALA A 1 174 ? 9.168 -10.206 -1.956 1.00 98.44 174 ALA A CA 1
ATOM 1288 C C . ALA A 1 174 ? 9.320 -10.092 -0.425 1.00 98.44 174 ALA A C 1
ATOM 1290 O O . ALA A 1 174 ? 8.695 -10.851 0.316 1.00 98.44 174 ALA A O 1
ATOM 1291 N N . ALA A 1 175 ? 10.074 -9.102 0.064 1.00 98.69 175 ALA A N 1
ATOM 1292 C CA . ALA A 1 175 ? 10.182 -8.819 1.495 1.00 98.69 175 ALA A CA 1
ATOM 1293 C C . ALA A 1 175 ? 8.822 -8.422 2.100 1.00 98.69 175 ALA A C 1
ATOM 1295 O O . ALA A 1 175 ? 8.459 -8.920 3.166 1.00 98.69 175 ALA A O 1
ATOM 1296 N N . ILE A 1 176 ? 8.022 -7.621 1.381 1.00 98.81 176 ILE A N 1
ATOM 1297 C CA . ILE A 1 176 ? 6.628 -7.314 1.750 1.00 98.81 176 ILE A CA 1
ATOM 1298 C C . ILE A 1 176 ? 5.765 -8.586 1.849 1.00 98.81 176 ILE A C 1
ATOM 1300 O O . ILE A 1 176 ? 4.997 -8.751 2.799 1.00 98.81 176 ILE A O 1
ATOM 1304 N N . ASN A 1 177 ? 5.907 -9.521 0.908 1.00 98.75 177 ASN A N 1
ATOM 1305 C CA . ASN A 1 177 ? 5.171 -10.788 0.947 1.00 98.75 177 ASN A CA 1
ATOM 1306 C C . ASN A 1 177 ? 5.517 -11.621 2.186 1.00 98.75 177 ASN A C 1
ATOM 1308 O O . ASN A 1 177 ? 4.637 -12.249 2.776 1.00 98.75 177 ASN A O 1
ATOM 1312 N N . GLN A 1 178 ? 6.789 -11.630 2.588 1.00 98.75 178 GLN A N 1
ATOM 1313 C CA . GLN A 1 178 ? 7.219 -12.376 3.763 1.00 98.75 178 GLN A CA 1
ATOM 1314 C C . GLN A 1 178 ? 6.766 -11.700 5.060 1.00 98.75 178 GLN A C 1
ATOM 1316 O O . GLN A 1 178 ? 6.142 -12.358 5.892 1.00 98.75 178 GLN A O 1
ATOM 1321 N N . ILE A 1 179 ? 6.991 -10.390 5.212 1.00 98.69 179 ILE A N 1
ATOM 1322 C CA . ILE A 1 179 ? 6.606 -9.674 6.438 1.00 98.69 179 ILE A CA 1
ATOM 1323 C C . ILE A 1 179 ? 5.090 -9.714 6.673 1.00 98.69 179 ILE A C 1
ATOM 1325 O O . ILE A 1 179 ? 4.650 -9.805 7.813 1.00 98.69 179 ILE A O 1
ATOM 1329 N N . THR A 1 180 ? 4.289 -9.759 5.604 1.00 98.88 180 THR A N 1
ATOM 1330 C CA . THR A 1 180 ? 2.833 -9.954 5.685 1.00 98.88 180 THR A CA 1
ATOM 1331 C C . THR A 1 180 ? 2.464 -11.198 6.499 1.00 98.88 180 THR A C 1
ATOM 1333 O O . THR A 1 180 ? 1.592 -11.134 7.364 1.00 98.88 180 THR A O 1
ATOM 1336 N N . LYS A 1 181 ? 3.150 -12.323 6.262 1.00 98.81 181 LYS A N 1
ATOM 1337 C CA . LYS A 1 181 ? 2.914 -13.591 6.971 1.00 98.81 181 LYS A CA 1
ATOM 1338 C C . LYS A 1 181 ? 3.370 -13.507 8.425 1.00 98.81 181 LYS A C 1
ATOM 1340 O O . LYS A 1 181 ? 2.653 -13.945 9.317 1.00 98.81 181 LYS A O 1
ATOM 1345 N N . ASN A 1 182 ? 4.547 -12.927 8.654 1.00 98.81 182 ASN A N 1
ATOM 1346 C CA . ASN A 1 182 ? 5.106 -12.745 9.992 1.00 98.81 182 ASN A CA 1
ATOM 1347 C C . ASN A 1 182 ? 4.171 -11.918 10.883 1.00 98.81 182 ASN A C 1
ATOM 1349 O O . ASN A 1 182 ? 3.729 -12.403 11.922 1.00 98.81 182 ASN A O 1
ATOM 1353 N N . LEU A 1 183 ? 3.776 -10.726 10.429 1.00 98.81 183 LEU A N 1
ATOM 1354 C CA . LEU A 1 183 ? 2.888 -9.845 11.188 1.00 98.81 183 LEU A CA 1
ATOM 1355 C C . LEU A 1 183 ? 1.499 -10.455 11.398 1.00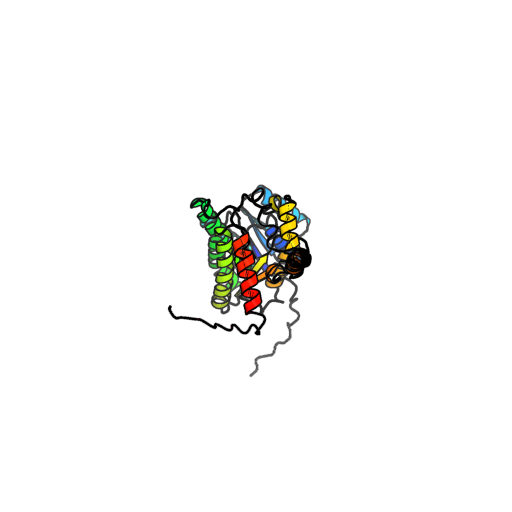 98.81 183 LEU A C 1
ATOM 1357 O O . LEU A 1 183 ? 0.900 -10.256 12.451 1.00 98.81 183 LEU A O 1
ATOM 1361 N N . ALA A 1 184 ? 0.988 -11.222 10.429 1.00 98.81 184 ALA A N 1
ATOM 1362 C CA . ALA A 1 184 ? -0.269 -11.946 10.592 1.00 98.81 184 ALA A CA 1
ATOM 1363 C C . ALA A 1 184 ? -0.219 -12.946 11.758 1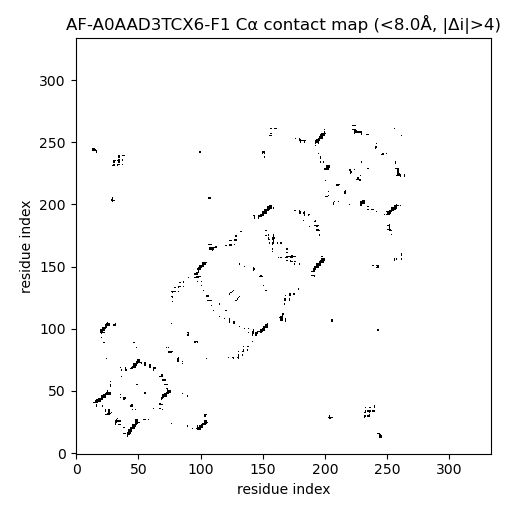.00 98.81 184 ALA A C 1
ATOM 1365 O O . ALA A 1 184 ? -1.184 -13.042 12.510 1.00 98.81 184 ALA A O 1
ATOM 1366 N N . CYS A 1 185 ? 0.893 -13.665 11.931 1.00 98.69 185 CYS A N 1
ATOM 1367 C CA . CYS A 1 185 ? 1.073 -14.597 13.044 1.00 98.69 185 CYS A CA 1
ATOM 1368 C C . CYS A 1 185 ? 1.353 -13.870 14.368 1.00 98.69 185 CYS A C 1
ATOM 1370 O O . CYS A 1 185 ? 0.773 -14.206 15.399 1.00 98.69 185 CYS A O 1
ATOM 1372 N N . GLU A 1 186 ? 2.234 -12.870 14.348 1.00 98.56 186 GLU A N 1
ATOM 1373 C CA . GLU A 1 186 ? 2.702 -12.168 15.548 1.00 98.56 186 GLU A CA 1
ATOM 1374 C C . GLU A 1 186 ? 1.608 -11.307 16.197 1.00 98.56 186 GLU A C 1
ATOM 1376 O O . GLU A 1 186 ? 1.545 -11.208 17.428 1.00 98.56 186 GLU A O 1
ATOM 1381 N N . TRP A 1 187 ? 0.739 -10.692 15.386 1.00 98.69 187 TRP A N 1
ATOM 1382 C CA . TRP A 1 187 ? -0.253 -9.710 15.842 1.00 98.69 187 TRP A CA 1
ATOM 1383 C C . TRP A 1 187 ? -1.695 -10.234 15.864 1.00 98.69 187 TRP A C 1
ATOM 1385 O O . TRP A 1 187 ? -2.596 -9.518 16.301 1.00 98.69 187 TRP A O 1
ATOM 1395 N N . ALA A 1 188 ? -1.926 -11.505 15.511 1.00 98.12 188 ALA A N 1
ATOM 1396 C CA . ALA A 1 188 ? -3.247 -12.137 15.618 1.00 98.12 188 ALA A CA 1
ATOM 1397 C C . ALA A 1 188 ? -3.837 -12.042 17.037 1.00 98.12 188 ALA A C 1
AT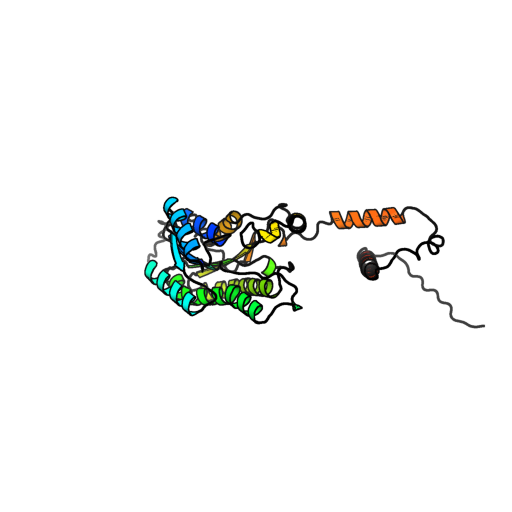OM 1399 O O . ALA A 1 188 ? -5.030 -11.791 17.200 1.00 98.12 188 ALA A O 1
ATOM 1400 N N . LYS A 1 189 ? -2.995 -12.179 18.072 1.00 97.88 189 LYS A N 1
ATOM 1401 C CA . LYS A 1 189 ? -3.397 -12.053 19.487 1.00 97.88 189 LYS A CA 1
ATOM 1402 C C . LYS A 1 189 ? -3.954 -10.672 19.856 1.00 97.88 189 LYS A C 1
ATOM 1404 O O . LYS A 1 189 ? -4.674 -10.555 20.839 1.00 97.88 189 LYS A O 1
ATOM 1409 N N . ASP A 1 190 ? -3.610 -9.644 19.081 1.00 98.50 190 ASP A N 1
ATOM 1410 C CA . ASP A 1 190 ? -4.071 -8.266 19.260 1.00 98.50 190 ASP A CA 1
ATOM 1411 C C . ASP A 1 190 ? -5.287 -7.948 18.359 1.00 98.50 190 ASP A C 1
ATOM 1413 O O . ASP A 1 190 ? -5.672 -6.789 18.226 1.00 98.50 190 ASP A O 1
ATOM 1417 N N . ASN A 1 191 ? -5.894 -8.969 17.736 1.00 97.88 191 ASN A N 1
ATOM 1418 C CA . ASN A 1 191 ? -6.970 -8.860 16.746 1.00 97.88 191 ASN A CA 1
ATOM 1419 C C . ASN A 1 191 ? -6.611 -7.966 15.543 1.00 97.88 191 ASN A C 1
ATOM 1421 O O . ASN A 1 191 ? -7.426 -7.174 15.060 1.00 97.88 191 ASN A O 1
ATOM 1425 N N . ILE A 1 192 ? -5.367 -8.093 15.071 1.00 98.81 192 ILE A N 1
ATOM 1426 C CA . ILE A 1 192 ? -4.858 -7.412 13.881 1.00 98.81 192 ILE A CA 1
ATOM 1427 C C . ILE A 1 192 ? -4.675 -8.444 12.769 1.00 98.81 192 ILE A C 1
ATOM 1429 O O . ILE A 1 192 ? -3.972 -9.443 12.933 1.00 98.81 192 ILE A O 1
ATOM 1433 N N . ARG A 1 193 ? -5.300 -8.191 11.620 1.00 98.81 193 ARG A N 1
ATOM 1434 C CA . ARG A 1 193 ? -5.108 -8.973 10.395 1.00 98.81 193 ARG A CA 1
ATOM 1435 C C . ARG A 1 193 ? -4.109 -8.273 9.493 1.00 98.81 193 ARG A C 1
ATOM 1437 O O . ARG A 1 193 ? -4.145 -7.052 9.372 1.00 98.81 193 ARG A O 1
ATOM 1444 N N . THR A 1 194 ? -3.285 -9.047 8.801 1.00 98.88 194 THR A N 1
ATOM 1445 C CA . THR A 1 194 ? -2.287 -8.504 7.877 1.00 98.88 194 THR A CA 1
ATOM 1446 C C . THR A 1 194 ? -2.315 -9.286 6.577 1.00 98.88 194 THR A C 1
ATOM 1448 O O . THR A 1 194 ? -2.149 -10.499 6.591 1.00 98.88 194 THR A O 1
ATOM 1451 N N . ASN A 1 195 ? -2.529 -8.612 5.451 1.00 98.94 195 ASN A N 1
ATOM 1452 C CA . ASN A 1 195 ? -2.554 -9.220 4.120 1.00 98.94 195 ASN A CA 1
ATOM 1453 C C . ASN A 1 195 ? -1.782 -8.353 3.118 1.00 98.94 195 ASN A C 1
ATOM 1455 O O . ASN A 1 195 ? -1.462 -7.195 3.388 1.00 98.94 195 ASN A O 1
ATOM 1459 N N . ALA A 1 196 ? -1.510 -8.900 1.939 1.00 98.88 196 ALA A N 1
ATOM 1460 C CA . ALA A 1 196 ? -0.931 -8.169 0.825 1.00 98.88 196 ALA A CA 1
ATOM 1461 C C . ALA A 1 196 ? -1.728 -8.399 -0.456 1.00 98.88 196 ALA A C 1
ATOM 1463 O O . ALA A 1 196 ? -2.198 -9.503 -0.737 1.00 98.88 196 ALA A O 1
ATOM 1464 N N . VAL A 1 197 ? -1.814 -7.347 -1.260 1.00 98.88 197 VAL A N 1
ATOM 1465 C CA . VAL A 1 197 ? -2.308 -7.398 -2.635 1.00 98.88 197 VAL A CA 1
ATOM 1466 C C . VAL A 1 197 ? -1.108 -7.271 -3.560 1.00 98.88 197 VAL A C 1
ATOM 1468 O O . VAL A 1 197 ? -0.270 -6.398 -3.357 1.00 98.88 197 VAL A O 1
ATOM 1471 N N . ALA A 1 198 ? -0.998 -8.143 -4.558 1.00 98.44 198 ALA A N 1
ATOM 1472 C CA . ALA A 1 198 ? 0.103 -8.185 -5.515 1.00 98.44 198 ALA A CA 1
ATOM 1473 C C . ALA A 1 198 ? -0.413 -7.859 -6.929 1.00 98.44 198 ALA A C 1
ATOM 1475 O O . ALA A 1 198 ? -0.810 -8.765 -7.664 1.00 98.44 198 ALA A O 1
ATOM 1476 N N . PRO A 1 199 ? -0.429 -6.574 -7.327 1.00 97.69 199 PRO A N 1
ATOM 1477 C CA . PRO A 1 199 ? -0.893 -6.178 -8.649 1.00 97.69 199 PRO A CA 1
ATOM 1478 C C . PRO A 1 199 ? 0.086 -6.581 -9.749 1.00 97.69 199 PRO A C 1
ATOM 1480 O O . PRO A 1 199 ? 1.313 -6.566 -9.566 1.00 97.69 199 PRO A O 1
ATOM 1483 N N . TRP A 1 200 ? -0.475 -6.891 -10.913 1.00 95.38 200 TRP A N 1
ATOM 1484 C CA . TRP A 1 200 ? 0.234 -6.889 -12.191 1.00 95.38 200 TRP A CA 1
ATOM 1485 C C . TRP A 1 200 ? 0.255 -5.481 -12.799 1.00 95.38 200 TRP A C 1
ATOM 1487 O O . TRP A 1 200 ? -0.053 -4.497 -12.125 1.00 95.38 200 TRP A O 1
ATOM 1497 N N . TYR A 1 201 ? 0.627 -5.362 -14.075 1.00 93.75 201 TYR A N 1
ATOM 1498 C CA . TYR A 1 201 ? 0.544 -4.103 -14.807 1.00 93.75 201 TYR A CA 1
ATOM 1499 C C . TYR A 1 201 ? -0.870 -3.528 -14.734 1.00 93.75 201 TYR A C 1
ATOM 1501 O O . TYR A 1 201 ? -1.822 -4.086 -15.282 1.00 93.75 201 TYR A O 1
ATOM 1509 N N . THR A 1 202 ? -0.959 -2.402 -14.036 1.00 93.25 202 THR A N 1
ATOM 1510 C CA . THR A 1 202 ? -2.179 -1.657 -13.743 1.00 93.25 202 THR A CA 1
ATOM 1511 C C . THR A 1 202 ? -1.993 -0.249 -14.285 1.00 93.25 202 THR A C 1
ATOM 1513 O O . THR A 1 202 ? -0.938 0.349 -14.047 1.00 93.25 202 THR A O 1
ATOM 1516 N N . ARG A 1 203 ? -2.974 0.276 -15.022 1.00 91.25 203 ARG A N 1
ATOM 1517 C CA . ARG A 1 203 ? -2.905 1.622 -15.605 1.00 91.25 203 ARG A CA 1
ATOM 1518 C C . ARG A 1 203 ? -2.797 2.663 -14.496 1.00 91.25 203 ARG A C 1
ATOM 1520 O O . ARG A 1 203 ? -3.721 2.868 -13.719 1.00 91.25 203 ARG A O 1
ATOM 1527 N N . THR A 1 204 ? -1.614 3.251 -14.372 1.00 89.44 204 THR A N 1
ATOM 1528 C CA . THR A 1 204 ? -1.267 4.223 -13.338 1.00 89.44 204 THR A CA 1
ATOM 1529 C C . THR A 1 204 ? -0.113 5.076 -13.840 1.00 89.44 204 THR A C 1
ATOM 1531 O O . THR A 1 204 ? 0.759 4.589 -14.565 1.00 89.44 204 THR A O 1
ATOM 1534 N N . THR A 1 205 ? 0.005 6.290 -13.306 1.00 82.06 205 THR A N 1
ATOM 1535 C CA . THR A 1 205 ? 1.103 7.217 -13.622 1.00 82.06 205 THR A CA 1
ATOM 1536 C C . THR A 1 205 ? 2.502 6.613 -13.455 1.00 82.06 205 THR A C 1
ATOM 1538 O O . THR A 1 205 ? 3.445 7.062 -14.098 1.00 82.06 205 THR A O 1
ATOM 1541 N N . LEU A 1 206 ? 2.659 5.587 -12.605 1.00 78.25 206 LEU A N 1
ATOM 1542 C CA . LEU A 1 206 ? 3.925 4.874 -12.407 1.00 78.25 206 LEU A CA 1
ATOM 1543 C C . LEU A 1 206 ? 4.392 4.141 -13.679 1.00 78.25 206 LEU A C 1
ATOM 1545 O O . LEU A 1 206 ? 5.590 4.075 -13.937 1.00 78.25 206 LEU A O 1
ATOM 1549 N N . VAL A 1 207 ? 3.466 3.575 -14.459 1.00 80.88 207 VAL A N 1
ATOM 1550 C CA . VAL A 1 207 ? 3.774 2.704 -15.608 1.00 80.88 207 VAL A CA 1
ATOM 1551 C C . VAL A 1 207 ? 3.214 3.212 -16.933 1.00 80.88 207 VAL A C 1
ATOM 1553 O O . VAL A 1 207 ? 3.456 2.571 -17.950 1.00 80.88 207 VAL A O 1
ATOM 1556 N N . ASP A 1 208 ? 2.521 4.353 -16.965 1.00 82.81 208 ASP A N 1
ATOM 1557 C CA . ASP A 1 208 ? 1.927 4.908 -18.192 1.00 82.81 208 ASP A CA 1
ATOM 1558 C C . ASP A 1 208 ? 2.944 5.044 -19.334 1.00 82.81 208 ASP A C 1
ATOM 1560 O O . ASP A 1 208 ? 2.654 4.679 -20.470 1.00 82.81 208 ASP A O 1
ATOM 1564 N N . HIS A 1 209 ? 4.174 5.468 -19.027 1.00 83.81 209 HIS A N 1
ATOM 1565 C CA . HIS A 1 209 ? 5.258 5.551 -20.011 1.00 83.81 209 HIS A CA 1
ATOM 1566 C C . HIS A 1 209 ? 5.644 4.184 -20.605 1.00 83.81 209 HIS A C 1
ATOM 1568 O O . HIS A 1 209 ? 6.000 4.108 -21.776 1.00 83.81 209 HIS A O 1
ATOM 1574 N N . LEU A 1 210 ? 5.551 3.101 -19.823 1.00 80.81 210 LEU A N 1
ATOM 1575 C CA . LEU A 1 210 ? 5.794 1.738 -20.302 1.00 80.81 210 LEU A CA 1
ATOM 1576 C C . LEU A 1 210 ? 4.614 1.227 -21.128 1.00 80.81 210 LEU A C 1
ATOM 1578 O O . LEU A 1 210 ? 4.812 0.576 -22.146 1.00 80.81 210 LEU A O 1
ATOM 1582 N N . LEU A 1 211 ? 3.385 1.516 -20.697 1.00 83.19 211 LEU A N 1
ATOM 1583 C CA . LEU A 1 211 ? 2.174 1.091 -21.404 1.00 83.19 211 LEU A CA 1
ATOM 1584 C C . LEU A 1 211 ? 1.961 1.856 -22.719 1.00 83.19 211 LEU A C 1
ATOM 1586 O O . LEU A 1 211 ? 1.244 1.366 -23.589 1.00 83.19 211 LEU A O 1
ATOM 1590 N N . ALA A 1 212 ? 2.591 3.023 -22.877 1.00 86.50 212 ALA A N 1
ATOM 1591 C CA . ALA A 1 212 ? 2.638 3.762 -24.135 1.00 86.50 212 ALA A CA 1
ATOM 1592 C C . ALA A 1 212 ? 3.528 3.084 -25.197 1.00 86.50 212 ALA A C 1
ATOM 1594 O O . ALA A 1 212 ? 3.301 3.277 -26.393 1.00 86.50 212 ALA A O 1
ATOM 1595 N N . ASP A 1 213 ? 4.509 2.266 -24.792 1.00 90.94 213 ASP A N 1
ATOM 1596 C CA . ASP A 1 213 ? 5.267 1.424 -25.719 1.00 90.94 213 ASP A CA 1
ATOM 1597 C C . ASP A 1 213 ? 4.403 0.236 -26.150 1.00 90.94 213 ASP A C 1
ATOM 159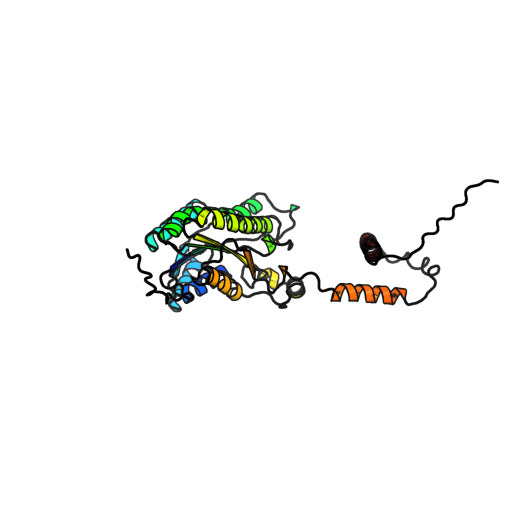9 O O . ASP A 1 213 ? 4.169 -0.716 -25.401 1.00 90.94 213 ASP A O 1
ATOM 1603 N N . LYS A 1 214 ? 3.949 0.282 -27.403 1.00 90.19 214 LYS A N 1
ATOM 1604 C CA . LYS A 1 214 ? 3.099 -0.754 -27.988 1.00 90.19 214 LYS A CA 1
ATOM 1605 C C . LYS A 1 214 ? 3.730 -2.146 -27.917 1.00 90.19 214 LYS A C 1
ATOM 1607 O O . LYS A 1 214 ? 3.019 -3.111 -27.659 1.00 90.19 214 LYS A O 1
ATOM 1612 N N . SER A 1 215 ? 5.041 -2.262 -28.126 1.00 90.62 215 SER A N 1
ATOM 1613 C CA . SER A 1 215 ? 5.723 -3.560 -28.116 1.00 90.62 215 SER A CA 1
ATOM 1614 C C . SER A 1 215 ? 5.708 -4.186 -26.722 1.00 90.62 215 SER A C 1
ATOM 1616 O O . SER A 1 215 ? 5.425 -5.375 -26.562 1.00 90.62 215 SER A O 1
ATOM 1618 N N . PHE A 1 216 ? 5.924 -3.355 -25.704 1.00 88.44 216 PHE A N 1
ATOM 1619 C CA . PHE A 1 216 ? 5.874 -3.758 -24.310 1.00 88.44 216 PHE A CA 1
ATOM 1620 C C . PHE A 1 216 ? 4.445 -4.074 -23.858 1.00 88.44 216 PHE A C 1
ATOM 1622 O O . PHE A 1 216 ? 4.201 -5.088 -23.201 1.00 88.44 216 PHE A O 1
ATOM 1629 N N . LEU A 1 217 ? 3.475 -3.249 -24.258 1.00 90.44 217 LEU A N 1
ATOM 1630 C CA . LEU A 1 217 ? 2.059 -3.499 -24.009 1.00 90.44 217 LEU A CA 1
ATOM 1631 C C . LEU A 1 217 ? 1.605 -4.829 -24.631 1.00 90.44 217 LEU A C 1
ATOM 1633 O O . LEU A 1 217 ? 0.922 -5.612 -23.968 1.00 90.44 217 LEU A O 1
ATOM 1637 N N . ASP A 1 218 ? 2.021 -5.120 -25.863 1.00 91.38 218 ASP A N 1
ATOM 1638 C CA . ASP A 1 218 ? 1.728 -6.386 -26.536 1.00 91.38 218 ASP A CA 1
ATOM 1639 C C . ASP A 1 218 ? 2.354 -7.577 -25.789 1.00 91.38 218 ASP A C 1
ATOM 1641 O O . ASP A 1 218 ? 1.721 -8.631 -25.671 1.00 91.38 218 ASP A O 1
ATOM 1645 N N . GLU A 1 219 ? 3.557 -7.427 -25.216 1.00 89.00 219 GLU A N 1
ATOM 1646 C CA . GLU A 1 219 ? 4.169 -8.450 -24.357 1.00 89.00 219 GLU A CA 1
ATOM 1647 C C . GLU A 1 219 ? 3.313 -8.713 -23.111 1.00 89.00 219 GLU A C 1
ATOM 1649 O O . GLU A 1 219 ? 3.006 -9.874 -22.814 1.00 89.00 219 GLU A O 1
ATOM 1654 N N . ILE A 1 220 ? 2.864 -7.656 -22.428 1.00 89.88 220 ILE A N 1
ATOM 1655 C CA . ILE A 1 220 ? 1.971 -7.755 -21.266 1.00 89.88 220 ILE A CA 1
ATOM 1656 C C . ILE A 1 220 ? 0.680 -8.483 -21.654 1.00 89.88 220 ILE A C 1
ATOM 1658 O O . ILE A 1 220 ? 0.340 -9.501 -21.050 1.00 89.88 220 ILE A O 1
ATOM 1662 N N . ILE A 1 221 ? -0.009 -8.022 -22.700 1.00 92.62 221 ILE A N 1
ATOM 1663 C CA . ILE A 1 221 ? -1.258 -8.618 -23.204 1.00 92.62 221 ILE A CA 1
ATOM 1664 C C . ILE A 1 221 ? -1.048 -10.080 -23.615 1.00 92.62 221 ILE A C 1
ATOM 1666 O O . ILE A 1 221 ? -1.936 -10.924 -23.444 1.00 92.62 221 ILE A O 1
ATOM 1670 N N . SER A 1 222 ? 0.127 -10.414 -24.155 1.00 91.31 222 SER A N 1
ATOM 1671 C CA . SER A 1 222 ? 0.441 -11.781 -24.563 1.00 91.31 222 SER A CA 1
ATOM 1672 C C . SER A 1 222 ? 0.510 -12.750 -23.381 1.00 91.31 222 SER A C 1
ATOM 1674 O O . SER A 1 222 ? 0.156 -13.919 -23.551 1.00 91.31 222 SER A O 1
ATOM 1676 N N . ARG A 1 223 ? 0.926 -12.263 -22.204 1.00 89.56 223 ARG A N 1
ATOM 1677 C CA . ARG A 1 223 ? 1.084 -13.052 -20.975 1.00 89.56 223 ARG A CA 1
ATOM 1678 C C . ARG A 1 223 ? -0.153 -13.034 -20.085 1.00 89.56 223 ARG A C 1
ATOM 1680 O O . ARG A 1 223 ? -0.376 -14.012 -19.378 1.00 89.56 223 ARG A O 1
ATOM 1687 N N . THR A 1 224 ? -0.964 -11.979 -20.144 1.00 93.94 224 THR A N 1
ATOM 1688 C CA . THR A 1 224 ? -2.196 -11.854 -19.355 1.00 93.94 224 THR A CA 1
ATOM 1689 C C . THR A 1 224 ? -3.362 -12.614 -20.004 1.00 93.94 224 THR A C 1
ATOM 1691 O O . THR A 1 224 ? -3.791 -12.229 -21.097 1.00 93.94 224 THR A O 1
ATOM 1694 N N . PRO A 1 225 ? -3.951 -13.636 -19.351 1.00 95.44 225 PRO A N 1
ATOM 1695 C CA . PRO A 1 225 ? -5.148 -14.320 -19.851 1.00 95.44 225 PRO A CA 1
ATOM 1696 C C . PRO A 1 225 ? -6.330 -13.397 -20.171 1.00 95.44 225 PRO A C 1
ATOM 1698 O O . PRO A 1 225 ? -6.957 -13.574 -21.211 1.00 95.44 225 PRO A O 1
ATOM 1701 N N . LEU A 1 226 ? -6.592 -12.376 -19.345 1.00 96.31 226 LEU A N 1
ATOM 1702 C CA . LEU A 1 226 ? -7.632 -11.367 -19.612 1.00 96.31 226 LEU A CA 1
ATOM 1703 C C . LEU A 1 226 ? -7.293 -10.379 -20.746 1.00 96.31 226 LEU A C 1
ATOM 1705 O O . LEU A 1 226 ? -8.109 -9.522 -21.069 1.00 96.31 226 LEU A O 1
ATOM 1709 N N . ARG A 1 227 ? -6.114 -10.495 -21.373 1.00 94.88 227 ARG A N 1
ATOM 1710 C CA . ARG A 1 227 ? -5.694 -9.733 -22.567 1.00 94.88 227 ARG A CA 1
ATOM 1711 C C . ARG A 1 227 ? -5.706 -8.209 -22.428 1.00 94.88 227 ARG A C 1
ATOM 1713 O O . ARG A 1 227 ? -5.807 -7.501 -23.426 1.00 94.88 227 ARG A O 1
ATOM 1720 N N . ARG A 1 228 ? -5.549 -7.697 -21.212 1.00 95.06 228 ARG A N 1
ATOM 1721 C CA . ARG A 1 228 ? -5.399 -6.265 -20.941 1.00 95.06 228 ARG A CA 1
ATOM 1722 C C . ARG A 1 228 ? -4.623 -6.024 -19.645 1.00 95.06 228 ARG A C 1
ATOM 1724 O O . ARG A 1 228 ? -4.568 -6.928 -18.809 1.00 95.06 228 ARG A O 1
ATOM 1731 N N . PRO A 1 229 ? -4.040 -4.830 -19.463 1.00 94.75 229 PRO A N 1
ATOM 1732 C CA . PRO A 1 229 ? -3.680 -4.333 -18.140 1.00 94.75 229 PRO A CA 1
ATOM 1733 C C . PRO A 1 229 ? -4.916 -4.210 -17.233 1.00 94.75 229 PRO A C 1
ATOM 1735 O O . PRO A 1 229 ? -6.046 -4.093 -17.721 1.00 94.75 229 PRO A O 1
ATOM 1738 N N . GLY A 1 230 ? -4.689 -4.243 -15.922 1.00 96.44 230 GLY A N 1
ATOM 1739 C CA . GLY A 1 230 ? -5.720 -3.930 -14.934 1.00 96.44 230 GLY A CA 1
ATOM 1740 C C . GLY A 1 230 ? -5.961 -2.425 -14.807 1.00 96.44 230 GLY A C 1
ATOM 1741 O O . GLY A 1 230 ? -5.122 -1.619 -15.221 1.00 96.44 230 GLY A O 1
ATOM 1742 N N . GLU A 1 231 ? -7.077 -2.064 -14.191 1.00 97.12 231 GLU A N 1
ATOM 1743 C CA . GLU A 1 231 ? -7.387 -0.701 -13.748 1.00 97.12 231 GLU A CA 1
ATOM 1744 C C . GLU A 1 231 ? -7.143 -0.557 -12.236 1.00 97.12 231 GLU A C 1
ATOM 1746 O O . GLU A 1 231 ? -7.146 -1.544 -11.492 1.00 97.12 231 GLU A O 1
ATOM 1751 N N . ALA A 1 232 ? -6.889 0.665 -11.762 1.00 97.50 232 ALA A N 1
ATOM 1752 C CA . ALA A 1 232 ? -6.558 0.910 -10.355 1.00 97.50 232 ALA A CA 1
ATOM 1753 C C . ALA A 1 232 ? -7.701 0.494 -9.409 1.00 97.50 232 ALA A C 1
ATOM 1755 O O . ALA A 1 232 ? -7.448 -0.023 -8.319 1.00 97.50 232 ALA A O 1
ATOM 1756 N N . GLU A 1 233 ? -8.941 0.645 -9.867 1.00 97.94 233 GLU A N 1
ATOM 1757 C CA . GLU A 1 233 ? -10.184 0.311 -9.172 1.00 97.94 233 GLU A CA 1
ATOM 1758 C C . GLU A 1 233 ? -10.344 -1.205 -8.963 1.00 97.94 233 GLU A C 1
ATOM 1760 O O . GLU A 1 233 ? -10.895 -1.664 -7.961 1.00 97.94 233 GLU A O 1
ATOM 1765 N N . GLU A 1 234 ? -9.800 -2.016 -9.878 1.00 98.31 234 GLU A N 1
ATOM 1766 C CA . GLU A 1 234 ? -9.802 -3.479 -9.752 1.00 98.31 234 GLU A CA 1
ATOM 1767 C C . GLU A 1 234 ? -8.860 -3.939 -8.627 1.00 98.31 234 GLU A C 1
ATOM 1769 O O . GLU A 1 234 ? -9.105 -4.953 -7.970 1.00 98.31 234 GLU A O 1
ATOM 1774 N N . VAL A 1 235 ? -7.793 -3.176 -8.368 1.00 98.62 235 VAL A N 1
ATOM 1775 C CA . VAL A 1 235 ? -6.884 -3.408 -7.239 1.00 98.62 235 VAL A CA 1
ATOM 1776 C C . VAL A 1 235 ? -7.490 -2.876 -5.940 1.00 98.62 235 VAL A C 1
ATOM 1778 O O . VAL A 1 235 ? -7.461 -3.580 -4.926 1.00 98.62 235 VAL A O 1
ATOM 1781 N N . SER A 1 236 ? -8.045 -1.658 -5.950 1.00 98.69 236 SER A N 1
ATOM 1782 C CA . SER A 1 236 ? -8.618 -1.040 -4.747 1.00 98.69 236 SER A CA 1
ATOM 1783 C C . SER A 1 236 ? -9.797 -1.835 -4.192 1.00 98.69 236 SER A C 1
ATOM 1785 O O . SER A 1 236 ? -9.888 -1.987 -2.975 1.00 98.69 236 SER A O 1
ATOM 1787 N N . SER A 1 237 ? -10.616 -2.436 -5.059 1.00 98.62 237 SER A N 1
ATOM 1788 C CA . SER A 1 237 ? -11.727 -3.316 -4.673 1.00 98.62 237 SER A CA 1
ATOM 1789 C C . SER A 1 237 ? -11.274 -4.464 -3.759 1.00 98.62 237 SER A C 1
ATOM 1791 O O . SER A 1 237 ? -11.897 -4.742 -2.731 1.00 98.62 237 SER A O 1
ATOM 1793 N N . LEU A 1 238 ? -10.149 -5.120 -4.076 1.00 98.81 238 LEU A N 1
ATOM 1794 C CA . LEU A 1 238 ? -9.607 -6.187 -3.228 1.00 98.81 238 LEU A CA 1
ATOM 1795 C C . LEU A 1 238 ? -9.015 -5.640 -1.923 1.00 98.81 238 LEU A C 1
ATOM 1797 O O . LEU A 1 238 ? -9.185 -6.252 -0.868 1.00 98.81 238 LEU A O 1
ATOM 1801 N N . VAL A 1 239 ? -8.327 -4.496 -1.978 1.00 98.88 239 VAL A N 1
ATOM 1802 C CA . VAL A 1 239 ? -7.790 -3.832 -0.777 1.00 98.88 239 VAL A CA 1
ATOM 1803 C C . VAL A 1 239 ? -8.922 -3.506 0.195 1.00 98.88 239 VAL A C 1
ATOM 1805 O O . VAL A 1 239 ? -8.834 -3.846 1.374 1.00 98.88 239 VAL A O 1
ATOM 1808 N N . ALA A 1 240 ? -10.006 -2.910 -0.300 1.00 98.75 240 ALA A N 1
ATOM 1809 C CA . ALA A 1 240 ? -11.185 -2.599 0.488 1.00 98.75 240 ALA A CA 1
ATOM 1810 C C . ALA A 1 240 ? -11.841 -3.861 1.055 1.00 98.75 240 ALA A C 1
ATOM 1812 O O . ALA A 1 240 ? -12.103 -3.914 2.257 1.00 98.75 240 ALA A O 1
ATOM 1813 N N . PHE A 1 241 ? -12.006 -4.913 0.244 1.00 98.81 241 PHE A N 1
ATOM 1814 C CA . PHE A 1 241 ? -12.515 -6.200 0.720 1.00 98.81 241 PHE A CA 1
ATOM 1815 C C . PHE A 1 241 ? -11.708 -6.752 1.899 1.00 98.81 241 PHE A C 1
ATOM 1817 O O . PHE A 1 241 ? -12.287 -7.164 2.903 1.00 98.81 241 PHE A O 1
ATOM 1824 N N . LEU A 1 242 ? -10.376 -6.719 1.820 1.00 98.81 242 LEU A N 1
ATOM 1825 C CA . LEU A 1 242 ? -9.506 -7.198 2.895 1.00 98.81 242 LEU A CA 1
ATOM 1826 C C . LEU A 1 242 ? -9.620 -6.364 4.178 1.00 98.81 242 LEU A C 1
ATOM 1828 O O . LEU A 1 242 ? -9.308 -6.879 5.254 1.00 98.81 242 LEU A O 1
ATOM 1832 N N . CYS A 1 243 ? -10.096 -5.122 4.089 1.00 98.62 243 CYS A N 1
ATOM 1833 C CA . CYS A 1 243 ? -10.367 -4.241 5.224 1.00 98.62 243 CYS A CA 1
ATOM 1834 C C . CYS A 1 243 ? -11.770 -4.430 5.826 1.00 98.62 243 CYS A C 1
ATOM 1836 O O . CYS A 1 243 ? -11.985 -4.060 6.980 1.00 98.62 243 CYS A O 1
ATOM 1838 N N . LEU A 1 244 ? -12.713 -5.023 5.088 1.00 98.31 244 LEU A N 1
ATOM 1839 C CA . LEU A 1 244 ? -14.088 -5.222 5.544 1.00 98.31 244 LEU A CA 1
ATOM 1840 C C . LEU A 1 244 ? -14.195 -6.260 6.675 1.00 98.31 244 LEU A C 1
ATOM 1842 O O . LEU A 1 244 ? -13.462 -7.256 6.685 1.00 98.31 244 LEU A O 1
ATOM 1846 N N . PRO A 1 245 ? -15.201 -6.138 7.566 1.00 96.75 245 PRO A N 1
ATOM 1847 C CA . PRO A 1 245 ? -15.547 -7.206 8.507 1.00 96.75 245 PRO A CA 1
ATOM 1848 C C . PRO A 1 245 ? -15.911 -8.532 7.813 1.00 96.75 245 PRO A C 1
ATOM 1850 O O . PRO A 1 245 ? -15.822 -9.599 8.419 1.00 96.75 245 PRO A O 1
ATOM 1853 N N . ALA A 1 246 ? -16.319 -8.501 6.538 1.00 97.75 246 ALA A N 1
ATOM 1854 C CA . ALA A 1 246 ? -16.525 -9.692 5.719 1.00 97.75 246 ALA A CA 1
ATOM 1855 C C . ALA A 1 246 ? -15.271 -10.583 5.631 1.00 97.75 246 ALA A C 1
ATOM 1857 O O . ALA A 1 246 ? -15.418 -11.805 5.667 1.00 97.75 246 ALA A O 1
ATOM 1858 N N . ALA A 1 247 ? -14.071 -9.991 5.612 1.00 97.88 247 ALA A N 1
ATOM 1859 C CA . ALA A 1 247 ? -12.778 -10.673 5.521 1.00 97.88 247 ALA A CA 1
ATOM 1860 C C . ALA A 1 247 ? -12.162 -11.027 6.892 1.00 97.88 247 ALA A C 1
ATOM 1862 O O . ALA A 1 247 ? -10.955 -11.248 6.997 1.00 97.88 247 ALA A O 1
ATOM 1863 N N . SER A 1 248 ? -12.971 -11.100 7.957 1.00 96.50 248 SER A N 1
ATOM 1864 C CA . SER A 1 248 ? -12.505 -11.277 9.343 1.00 96.50 248 SER A CA 1
ATOM 1865 C C . SER A 1 248 ? -11.678 -12.540 9.611 1.00 96.50 248 SER A C 1
ATOM 1867 O O . SER A 1 248 ? -10.965 -12.585 10.608 1.00 96.50 248 SER A O 1
ATOM 1869 N N . TYR A 1 249 ? -11.731 -13.545 8.732 1.00 97.50 249 TYR A N 1
ATOM 1870 C CA . TYR A 1 249 ? -10.940 -14.777 8.843 1.00 97.50 249 TYR A CA 1
ATOM 1871 C C . TYR A 1 249 ? -9.807 -14.881 7.804 1.00 97.50 249 TYR A C 1
ATOM 1873 O O . TYR A 1 249 ? -9.208 -15.937 7.632 1.00 97.50 249 TYR A O 1
ATOM 1881 N N . ILE A 1 250 ? -9.504 -13.786 7.097 1.00 98.69 250 ILE A N 1
ATOM 1882 C CA . ILE A 1 250 ? -8.434 -13.721 6.096 1.00 98.69 250 ILE A CA 1
ATOM 1883 C C . ILE A 1 250 ? -7.263 -12.928 6.680 1.00 98.69 250 ILE A C 1
ATOM 1885 O O . ILE A 1 250 ? -7.356 -11.714 6.895 1.00 98.69 250 ILE A O 1
ATOM 1889 N N . THR A 1 251 ? -6.155 -13.621 6.935 1.00 98.81 251 THR A N 1
ATOM 1890 C CA . THR A 1 251 ? -4.885 -13.040 7.387 1.00 98.81 251 THR A CA 1
ATOM 1891 C C . THR A 1 251 ? -3.704 -13.855 6.844 1.00 98.81 251 THR A C 1
ATOM 1893 O O . THR A 1 251 ? -3.835 -15.048 6.553 1.00 98.81 251 THR A O 1
ATOM 1896 N N . GLY A 1 252 ? -2.555 -13.209 6.663 1.00 98.62 252 GLY A N 1
ATOM 1897 C CA . GLY A 1 252 ? -1.313 -13.788 6.147 1.00 98.62 252 GLY A CA 1
ATOM 1898 C C . GLY A 1 252 ? -1.300 -14.058 4.641 1.00 98.62 252 GLY A C 1
ATOM 1899 O O . GLY A 1 252 ? -0.352 -14.673 4.150 1.00 98.62 252 GLY A O 1
ATOM 1900 N N . GLN A 1 253 ? -2.328 -13.631 3.902 1.00 98.81 253 GLN A N 1
ATOM 1901 C CA . GLN A 1 253 ? -2.456 -13.931 2.476 1.00 98.81 253 GLN A CA 1
ATOM 1902 C C . GLN A 1 253 ? -1.738 -12.904 1.603 1.00 98.81 253 GLN A C 1
ATOM 1904 O O . GLN A 1 253 ? -1.756 -11.706 1.884 1.00 98.81 253 GLN A O 1
ATOM 1909 N N . VAL A 1 254 ? -1.159 -13.388 0.504 1.00 98.69 254 VAL A N 1
ATOM 1910 C CA . VAL A 1 254 ? -0.661 -12.574 -0.610 1.00 98.69 254 VAL A CA 1
ATOM 1911 C C . VAL A 1 254 ? -1.518 -12.911 -1.822 1.00 98.69 254 VAL A C 1
ATOM 1913 O O . VAL A 1 254 ? -1.414 -14.011 -2.362 1.00 98.69 254 VAL A O 1
ATOM 1916 N N . ILE A 1 255 ? -2.390 -11.992 -2.227 1.00 98.69 255 ILE A N 1
ATOM 1917 C CA . ILE A 1 255 ? -3.385 -12.245 -3.273 1.00 98.69 255 ILE A CA 1
ATOM 1918 C C . ILE A 1 255 ? -3.000 -11.472 -4.533 1.00 98.69 255 ILE A C 1
ATOM 1920 O O . ILE A 1 255 ? -2.869 -10.247 -4.502 1.00 98.69 255 ILE A O 1
ATOM 1924 N N . CYS A 1 256 ? -2.813 -12.184 -5.646 1.00 98.31 256 CYS A N 1
ATOM 1925 C CA . CYS A 1 256 ? -2.484 -11.568 -6.930 1.00 98.31 256 CYS A CA 1
ATOM 1926 C C . CYS A 1 256 ? -3.736 -10.992 -7.606 1.00 98.31 256 CYS A C 1
ATOM 1928 O O . CYS A 1 256 ? -4.758 -11.667 -7.704 1.00 98.31 256 CYS A O 1
ATOM 1930 N N . VAL A 1 257 ? -3.626 -9.760 -8.110 1.00 98.12 257 VAL A N 1
ATOM 1931 C CA . VAL A 1 257 ? -4.626 -9.115 -8.979 1.00 98.12 257 VAL A CA 1
ATOM 1932 C C . VAL A 1 257 ? -3.955 -8.897 -10.326 1.00 98.12 257 VAL A C 1
ATOM 1934 O O . VAL A 1 257 ? -3.288 -7.888 -10.556 1.00 98.12 257 VAL A O 1
ATOM 1937 N N . ASP A 1 258 ? -4.020 -9.918 -11.179 1.00 96.81 258 ASP A N 1
ATOM 1938 C CA . ASP A 1 258 ? -3.123 -10.024 -12.333 1.00 96.81 258 ASP A CA 1
ATOM 1939 C C . ASP A 1 258 ? -3.763 -10.547 -13.620 1.00 96.81 258 ASP A C 1
ATOM 1941 O O . ASP A 1 258 ? -3.062 -10.903 -14.571 1.00 96.81 258 ASP A O 1
ATOM 1945 N N . GLY A 1 259 ? -5.093 -10.628 -13.652 1.00 96.44 259 GLY A N 1
ATOM 1946 C CA . GLY A 1 259 ? -5.830 -11.173 -14.788 1.00 96.44 259 GLY A CA 1
ATOM 1947 C C . GLY A 1 259 ? -5.450 -12.616 -15.133 1.00 96.44 259 GLY A C 1
ATOM 1948 O O . GLY A 1 259 ? -5.597 -13.011 -16.290 1.00 96.44 259 GLY A O 1
ATOM 1949 N N . GLY A 1 260 ? -4.938 -13.376 -14.156 1.00 94.56 260 GLY A N 1
ATOM 1950 C CA . GLY A 1 260 ? -4.506 -14.766 -14.281 1.00 94.56 260 GLY A CA 1
ATOM 1951 C C . GLY A 1 260 ? -3.045 -14.941 -14.700 1.00 94.56 260 GLY A C 1
ATOM 1952 O O . GLY A 1 260 ? -2.640 -16.064 -14.989 1.00 94.56 260 GLY A O 1
ATOM 1953 N N . MET A 1 261 ? -2.251 -13.869 -14.783 1.00 93.62 261 MET A N 1
ATOM 1954 C CA . MET A 1 261 ? -0.896 -13.935 -15.341 1.00 93.62 261 MET A CA 1
ATOM 1955 C C . MET A 1 261 ? 0.044 -14.851 -14.542 1.00 93.62 261 MET A C 1
ATOM 1957 O O . MET A 1 261 ? 0.698 -15.698 -15.146 1.00 93.62 261 MET A O 1
ATOM 1961 N N . SER A 1 262 ? 0.083 -14.754 -13.210 1.00 91.88 262 SER A N 1
ATOM 1962 C CA . SER A 1 262 ? 1.004 -15.543 -12.370 1.00 91.88 262 SER A CA 1
ATOM 1963 C C . SER A 1 262 ? 0.717 -17.047 -12.363 1.00 91.88 262 SER A C 1
ATOM 1965 O O . SER A 1 262 ? 1.612 -17.838 -12.073 1.00 91.88 262 SER A O 1
ATOM 1967 N N . VAL A 1 263 ? -0.509 -17.451 -12.707 1.00 91.00 263 VAL A N 1
ATOM 1968 C CA . VAL A 1 263 ? -0.950 -18.857 -12.734 1.00 91.00 263 VAL A CA 1
ATOM 1969 C C . VAL A 1 263 ? -1.057 -19.422 -14.155 1.00 91.00 263 VAL A C 1
ATOM 1971 O O . VAL A 1 263 ? -1.354 -20.602 -14.340 1.00 91.00 263 VAL A O 1
ATOM 1974 N N . ASN A 1 264 ? -0.798 -18.601 -15.175 1.00 84.06 264 ASN A N 1
ATOM 1975 C CA . ASN A 1 264 ? -0.835 -19.004 -16.575 1.00 84.06 264 ASN A CA 1
ATOM 1976 C C . ASN A 1 264 ? 0.485 -19.675 -16.986 1.00 84.06 264 ASN A C 1
ATOM 1978 O O . ASN A 1 264 ? 1.407 -19.033 -17.495 1.00 84.06 264 ASN A O 1
ATOM 1982 N N . VAL A 1 265 ? 0.580 -20.989 -16.784 1.00 57.38 265 VAL A N 1
ATOM 1983 C CA . VAL A 1 265 ? 1.716 -21.787 -17.261 1.00 57.38 265 VAL A CA 1
ATOM 1984 C C . VAL A 1 265 ? 1.578 -21.999 -18.773 1.00 57.38 265 VAL A C 1
ATOM 1986 O O . VAL A 1 265 ? 0.723 -22.758 -19.210 1.00 57.38 265 VAL A O 1
ATOM 1989 N N . LEU A 1 266 ? 2.413 -21.303 -19.560 1.00 56.75 266 LEU A N 1
ATOM 1990 C CA . LEU A 1 266 ? 2.722 -21.532 -20.985 1.00 56.75 266 LEU A CA 1
ATOM 1991 C C . LEU A 1 266 ? 1.559 -22.078 -21.845 1.00 56.75 266 LEU A C 1
ATOM 1993 O O . LEU A 1 266 ? 1.324 -23.282 -21.930 1.00 56.75 266 LEU A O 1
ATOM 1997 N N . SER A 1 267 ? 0.900 -21.207 -22.619 1.00 49.78 267 SER A N 1
ATOM 1998 C CA . SER A 1 267 ? 0.009 -21.659 -23.696 1.00 49.78 267 SER A CA 1
ATOM 1999 C C . SER A 1 267 ? 0.808 -22.449 -24.747 1.00 49.78 267 SER A C 1
ATOM 2001 O O . SER A 1 267 ? 1.455 -21.878 -25.630 1.00 49.78 267 SER A O 1
ATOM 2003 N N . ILE A 1 268 ? 0.734 -23.782 -24.669 1.00 49.53 268 ILE A N 1
ATOM 2004 C CA . ILE A 1 268 ? 1.378 -24.767 -25.563 1.00 49.53 268 ILE A CA 1
ATOM 2005 C C . ILE A 1 268 ? 1.064 -24.522 -27.055 1.00 49.53 268 ILE A C 1
ATOM 2007 O O . ILE A 1 268 ? 1.787 -24.995 -27.934 1.00 49.53 268 ILE A O 1
ATOM 2011 N N . LYS A 1 269 ? 0.057 -23.696 -27.378 1.00 47.62 269 LYS A N 1
ATOM 2012 C CA . LYS A 1 269 ? -0.296 -23.326 -28.757 1.00 47.62 269 LYS A CA 1
ATOM 2013 C C . LYS A 1 269 ? 0.877 -22.730 -29.554 1.00 47.62 269 LYS A C 1
ATOM 2015 O O . LYS A 1 269 ? 0.954 -22.969 -30.755 1.00 47.62 269 LYS A O 1
ATOM 2020 N N . ARG A 1 270 ? 1.819 -22.010 -28.923 1.00 46.38 270 ARG A N 1
ATOM 2021 C CA . ARG A 1 270 ? 3.009 -21.470 -29.625 1.00 46.38 270 ARG A CA 1
ATOM 2022 C C . ARG A 1 270 ? 4.134 -22.493 -29.812 1.00 46.38 270 ARG A C 1
ATOM 2024 O O . ARG A 1 270 ? 4.793 -22.469 -30.847 1.00 46.38 270 ARG A O 1
ATOM 2031 N N . VAL A 1 271 ? 4.324 -23.409 -28.861 1.00 48.47 271 VAL A N 1
ATOM 2032 C CA . VAL A 1 271 ? 5.337 -24.477 -28.970 1.00 48.47 271 VAL A CA 1
ATOM 2033 C C . VAL A 1 271 ? 4.955 -25.462 -30.077 1.00 48.47 271 VAL A C 1
ATOM 2035 O O . VAL A 1 271 ? 5.799 -25.853 -30.879 1.00 48.47 271 VAL A O 1
ATOM 2038 N N . LEU A 1 272 ? 3.664 -25.789 -30.199 1.00 43.69 272 LEU A N 1
ATOM 2039 C CA . LEU A 1 272 ? 3.172 -26.640 -31.284 1.00 43.69 272 LEU A CA 1
ATOM 2040 C C . LEU A 1 272 ? 3.277 -25.969 -32.660 1.00 43.69 272 LEU A C 1
ATOM 2042 O O . LEU A 1 272 ? 3.593 -26.650 -33.629 1.00 43.69 272 LEU A O 1
ATOM 2046 N N . ALA A 1 273 ? 3.091 -24.648 -32.758 1.00 49.69 273 ALA A N 1
ATOM 2047 C CA . ALA A 1 273 ? 3.276 -23.927 -34.020 1.00 49.69 273 ALA A CA 1
ATOM 2048 C C . ALA A 1 273 ? 4.744 -23.947 -34.495 1.00 49.69 273 ALA A C 1
ATOM 2050 O O . ALA A 1 273 ? 5.004 -24.154 -35.679 1.00 49.69 273 ALA A O 1
ATOM 2051 N N . LEU A 1 274 ? 5.706 -23.807 -33.577 1.00 49.81 274 LEU A N 1
ATOM 2052 C CA . LEU A 1 274 ? 7.137 -23.929 -33.886 1.00 49.81 274 LEU A CA 1
ATOM 2053 C C . LEU A 1 274 ? 7.521 -25.363 -34.287 1.00 49.81 274 LEU A C 1
ATOM 2055 O O . LEU A 1 274 ? 8.231 -25.549 -35.276 1.00 49.81 274 LEU A O 1
ATOM 2059 N N . ASN A 1 275 ? 6.990 -26.376 -33.596 1.00 48.25 275 ASN A N 1
ATOM 2060 C CA . ASN A 1 275 ? 7.217 -27.779 -33.954 1.00 48.25 275 ASN A CA 1
ATOM 2061 C C . ASN A 1 275 ? 6.554 -28.167 -35.284 1.00 48.25 275 ASN A C 1
ATOM 2063 O O . ASN A 1 275 ? 7.133 -28.937 -36.044 1.00 48.25 275 ASN A O 1
ATOM 2067 N N . ALA A 1 276 ? 5.390 -27.607 -35.622 1.00 49.31 276 ALA A N 1
ATOM 2068 C CA . ALA A 1 276 ? 4.738 -27.850 -36.908 1.00 49.31 276 ALA A CA 1
ATOM 2069 C C . ALA A 1 276 ? 5.553 -27.283 -38.086 1.00 49.31 276 ALA A C 1
ATOM 2071 O O . ALA A 1 276 ? 5.687 -27.952 -39.109 1.00 49.31 276 ALA A O 1
ATOM 2072 N N . VAL A 1 277 ? 6.167 -26.102 -37.935 1.00 53.12 277 VAL A N 1
ATOM 2073 C CA . VAL A 1 277 ? 7.077 -25.526 -38.948 1.00 53.12 277 VAL A CA 1
ATOM 2074 C C . VAL A 1 277 ? 8.355 -26.359 -39.093 1.00 53.12 277 VAL A C 1
ATOM 2076 O O . VAL A 1 277 ? 8.843 -26.552 -40.213 1.00 53.12 277 VAL A O 1
ATOM 2079 N N . PHE A 1 278 ? 8.872 -26.891 -37.982 1.00 48.78 278 PHE A N 1
ATOM 2080 C CA . PHE A 1 278 ? 10.050 -27.758 -37.966 1.00 48.78 278 PHE A CA 1
ATOM 2081 C C . PHE A 1 278 ? 9.769 -29.128 -38.616 1.00 48.78 278 PHE A C 1
ATOM 2083 O O . PHE A 1 278 ? 10.515 -29.560 -39.496 1.00 48.78 278 PHE A O 1
ATOM 2090 N N . CYS A 1 279 ? 8.640 -29.768 -38.289 1.00 51.00 279 CYS A N 1
ATOM 2091 C CA . CYS A 1 279 ? 8.189 -31.013 -38.922 1.00 51.00 279 CYS A CA 1
ATOM 2092 C C . CYS A 1 279 ? 7.844 -30.829 -40.407 1.00 51.00 279 CYS A C 1
ATOM 2094 O O . CYS A 1 279 ? 8.171 -31.693 -41.219 1.00 51.00 279 CYS A O 1
ATOM 2096 N N . TRP A 1 280 ? 7.259 -29.692 -40.800 1.00 51.22 280 TRP A N 1
ATOM 2097 C CA . TRP A 1 280 ? 6.991 -29.383 -42.209 1.00 51.22 280 TRP A CA 1
ATOM 2098 C C . TRP A 1 280 ? 8.280 -29.276 -43.045 1.00 51.22 280 TRP A C 1
ATOM 2100 O O . TRP A 1 280 ? 8.307 -29.706 -44.198 1.00 51.22 280 TRP A O 1
ATOM 2110 N N . HIS A 1 281 ? 9.379 -28.784 -42.462 1.00 50.72 281 HIS A N 1
ATOM 2111 C CA . HIS A 1 281 ? 10.686 -28.738 -43.131 1.00 50.72 281 HIS A CA 1
ATOM 2112 C C . HIS A 1 281 ? 11.387 -30.100 -43.223 1.00 50.72 281 HIS A C 1
ATOM 2114 O O . HIS A 1 281 ? 12.143 -30.324 -44.172 1.00 50.72 281 HIS A O 1
ATOM 2120 N N . LEU A 1 282 ? 11.144 -31.004 -42.272 1.00 47.84 282 LEU A N 1
ATOM 2121 C CA . LEU A 1 282 ? 11.716 -32.356 -42.264 1.00 47.84 282 LEU A CA 1
ATOM 2122 C C . LEU A 1 282 ? 10.912 -33.353 -43.116 1.00 47.84 282 LEU A C 1
ATOM 2124 O O . LEU A 1 282 ? 11.488 -34.300 -43.642 1.00 47.84 282 LEU A O 1
ATOM 2128 N N . GLY A 1 283 ? 9.610 -33.117 -43.316 1.00 44.38 283 GLY A N 1
ATOM 2129 C CA . GLY A 1 283 ? 8.722 -33.973 -44.114 1.00 44.38 283 GLY A CA 1
ATOM 2130 C C . GLY A 1 283 ? 8.895 -33.875 -45.636 1.00 44.38 283 GLY A C 1
ATOM 2131 O O . GLY A 1 283 ? 8.346 -34.696 -46.368 1.00 44.38 283 GLY A O 1
ATOM 2132 N N . ARG A 1 284 ? 9.676 -32.915 -46.154 1.00 45.69 284 ARG A N 1
ATOM 2133 C CA . ARG A 1 284 ? 10.089 -32.916 -47.568 1.00 45.69 284 ARG A CA 1
ATOM 2134 C C . ARG A 1 284 ? 11.347 -33.765 -47.716 1.00 45.69 284 ARG A C 1
ATOM 2136 O O . ARG A 1 284 ? 12.457 -33.247 -47.601 1.00 45.69 284 ARG A O 1
ATOM 2143 N N . GLY A 1 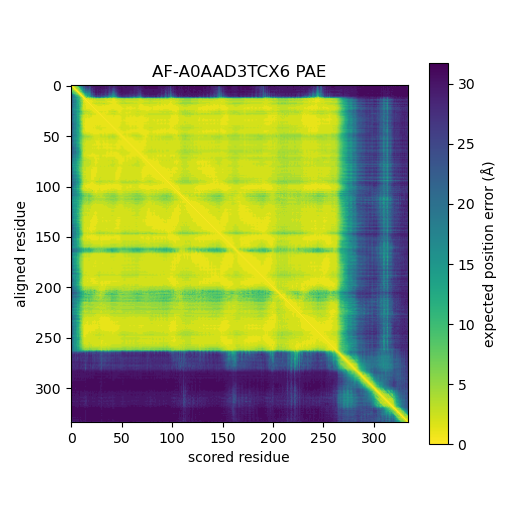285 ? 11.141 -35.060 -47.964 1.00 45.59 285 GLY A N 1
ATOM 2144 C CA . GLY A 1 285 ? 12.169 -36.063 -48.251 1.00 45.59 285 GLY A CA 1
ATOM 2145 C C . GLY A 1 285 ? 13.134 -35.623 -49.353 1.00 45.59 285 GLY A C 1
ATOM 2146 O O . GLY A 1 285 ? 12.917 -35.870 -50.533 1.00 45.59 285 GLY A O 1
ATOM 2147 N N . GLY A 1 286 ? 14.206 -34.948 -48.949 1.00 44.78 286 GLY A N 1
ATOM 2148 C CA . GLY A 1 286 ? 15.301 -34.524 -49.806 1.00 44.78 286 GLY A CA 1
ATOM 2149 C C . GLY A 1 286 ? 16.610 -34.964 -49.174 1.00 44.78 286 GLY A C 1
ATOM 2150 O O . GLY A 1 286 ? 16.886 -34.618 -48.025 1.00 44.78 286 GLY A O 1
ATOM 2151 N N . ASN A 1 287 ? 17.374 -35.735 -49.940 1.00 42.12 287 ASN A N 1
ATOM 2152 C CA . ASN A 1 287 ? 18.614 -36.408 -49.573 1.00 42.12 287 ASN A CA 1
ATOM 2153 C C . ASN A 1 287 ? 19.542 -35.521 -48.711 1.00 42.12 287 ASN A C 1
ATOM 2155 O O . ASN A 1 287 ? 19.963 -34.436 -49.124 1.00 42.12 287 ASN A O 1
ATOM 2159 N N . TRP A 1 288 ? 19.848 -35.974 -47.490 1.00 44.09 288 TRP A N 1
ATOM 2160 C CA . TRP A 1 288 ? 20.564 -35.197 -46.464 1.00 44.09 288 TRP A CA 1
ATOM 2161 C C . TRP A 1 288 ? 22.009 -34.847 -46.875 1.00 44.09 288 TRP A C 1
ATOM 2163 O O . TRP A 1 288 ? 22.568 -33.852 -46.412 1.00 44.09 288 TRP A O 1
ATOM 2173 N N . ASN A 1 289 ? 22.592 -35.608 -47.808 1.00 42.75 289 ASN A N 1
ATOM 2174 C CA . ASN A 1 289 ? 23.955 -35.397 -48.304 1.00 42.75 289 ASN A CA 1
ATOM 2175 C C . ASN A 1 289 ? 24.099 -34.238 -49.309 1.00 42.75 289 ASN A C 1
ATOM 2177 O O . ASN A 1 289 ? 25.197 -33.710 -49.468 1.00 42.75 289 ASN A O 1
ATOM 2181 N N . GLU A 1 290 ? 23.018 -33.774 -49.940 1.00 40.91 290 GLU A N 1
ATOM 2182 C CA . GLU A 1 290 ? 23.104 -32.803 -51.046 1.00 40.91 290 GLU A CA 1
ATOM 2183 C C . GLU A 1 290 ? 22.980 -31.335 -50.590 1.00 40.91 290 GLU A C 1
ATOM 2185 O O . GLU A 1 290 ? 23.318 -30.399 -51.312 1.00 40.91 290 GLU A O 1
ATOM 2190 N N . LYS A 1 291 ? 22.563 -31.099 -49.339 1.00 40.81 291 LYS A N 1
ATOM 2191 C CA . LYS A 1 291 ? 22.400 -29.743 -48.776 1.00 40.81 291 LYS A CA 1
ATOM 2192 C C . LYS A 1 291 ? 23.639 -29.206 -48.051 1.00 40.81 291 LYS A C 1
ATOM 2194 O O . LYS A 1 291 ? 23.643 -28.039 -47.655 1.00 40.81 291 LYS A O 1
ATOM 2199 N N . ARG A 1 292 ? 24.703 -30.009 -47.910 1.00 35.12 292 ARG A N 1
ATOM 2200 C CA . ARG A 1 292 ? 25.932 -29.622 -47.190 1.00 35.12 292 ARG A CA 1
ATOM 2201 C C . ARG A 1 292 ? 26.793 -28.606 -47.957 1.00 35.12 292 ARG A C 1
ATOM 2203 O O . ARG A 1 292 ? 27.525 -27.847 -47.329 1.00 35.12 292 ARG A O 1
ATOM 2210 N N . SER A 1 293 ? 26.675 -28.529 -49.288 1.00 35.94 293 SER A N 1
ATOM 2211 C CA . SER A 1 293 ? 27.511 -27.639 -50.116 1.00 35.94 293 SER A CA 1
ATOM 2212 C C . SER A 1 293 ? 26.947 -26.225 -50.313 1.00 35.94 293 SER A C 1
ATOM 2214 O O . SER A 1 293 ? 27.701 -25.322 -50.662 1.00 35.94 293 SER A O 1
ATOM 2216 N N . ARG A 1 294 ? 25.654 -25.983 -50.041 1.00 37.75 294 ARG A N 1
ATOM 2217 C CA . ARG A 1 294 ? 25.003 -24.673 -50.281 1.00 37.75 294 ARG A CA 1
ATOM 2218 C C . ARG A 1 294 ? 24.670 -23.853 -49.029 1.00 37.75 294 ARG A C 1
ATOM 2220 O O . ARG A 1 294 ? 24.152 -22.751 -49.157 1.00 37.75 294 ARG A O 1
ATOM 2227 N N . ARG A 1 295 ? 24.994 -24.325 -47.818 1.00 37.44 295 ARG A N 1
ATOM 2228 C CA . ARG A 1 295 ? 24.741 -23.591 -46.554 1.00 37.44 295 ARG A CA 1
ATOM 2229 C C . ARG A 1 295 ? 25.999 -23.072 -45.860 1.00 37.44 295 ARG A C 1
ATOM 2231 O O . ARG A 1 295 ? 26.044 -23.008 -44.640 1.00 37.44 295 ARG A O 1
ATOM 2238 N N . ARG A 1 296 ? 27.022 -22.678 -46.621 1.00 31.20 296 ARG A N 1
ATOM 2239 C CA . ARG A 1 296 ? 28.196 -21.989 -46.053 1.00 31.20 296 ARG A CA 1
ATOM 2240 C C . ARG A 1 296 ? 28.128 -20.457 -46.163 1.00 31.20 296 ARG A C 1
ATOM 2242 O O . ARG A 1 296 ? 29.074 -19.794 -45.769 1.00 31.20 296 ARG A O 1
ATOM 2249 N N . VAL A 1 297 ? 27.031 -19.888 -46.680 1.00 35.31 297 VAL A N 1
ATOM 2250 C CA . VAL A 1 297 ? 26.983 -18.453 -47.039 1.00 35.31 297 VAL A CA 1
ATOM 2251 C C . VAL A 1 297 ? 26.043 -17.598 -46.178 1.00 35.31 297 VAL A C 1
ATOM 2253 O O . VAL A 1 297 ? 26.113 -16.381 -46.274 1.00 35.31 297 VAL A O 1
ATOM 2256 N N . LEU A 1 298 ? 25.222 -18.140 -45.269 1.00 36.31 298 LEU A N 1
ATOM 2257 C CA . LEU A 1 298 ? 24.306 -17.262 -44.518 1.00 36.31 298 LEU A CA 1
ATOM 2258 C C . LEU A 1 298 ? 23.988 -17.710 -43.088 1.00 36.31 298 LEU A C 1
ATOM 2260 O O . LEU A 1 298 ? 22.828 -17.881 -42.743 1.00 36.31 298 LEU A O 1
ATOM 2264 N N . LEU A 1 299 ? 25.008 -17.890 -42.245 1.00 33.72 299 LEU A N 1
ATOM 2265 C CA . LEU A 1 299 ? 24.831 -18.012 -40.791 1.00 33.72 299 LEU A CA 1
ATOM 2266 C C . LEU A 1 299 ? 26.022 -17.370 -40.059 1.00 33.72 299 LEU A C 1
ATOM 2268 O O . LEU A 1 299 ? 26.982 -18.037 -39.692 1.00 33.72 299 LEU A O 1
ATOM 2272 N N . ARG A 1 300 ? 25.959 -16.051 -39.848 1.00 34.00 300 ARG A N 1
ATOM 2273 C CA . ARG A 1 300 ? 26.635 -15.402 -38.714 1.00 34.00 300 ARG A CA 1
ATOM 2274 C C . ARG A 1 300 ? 25.627 -15.366 -37.568 1.00 34.00 300 ARG A C 1
ATOM 2276 O O . ARG A 1 300 ? 24.613 -14.688 -37.693 1.00 34.00 300 ARG A O 1
ATOM 2283 N N . GLY A 1 301 ? 25.897 -16.085 -36.480 1.00 31.98 301 GLY A N 1
ATOM 2284 C CA . GLY A 1 301 ? 25.081 -16.020 -35.264 1.00 31.98 301 GLY A CA 1
ATOM 2285 C C . GLY A 1 301 ? 25.049 -17.323 -34.470 1.00 31.98 301 GLY A C 1
ATOM 2286 O O . GLY A 1 301 ? 23.997 -17.940 -34.333 1.00 31.98 301 GLY A O 1
ATOM 2287 N N . GLU A 1 302 ? 26.195 -17.751 -33.944 1.00 42.78 302 GLU A N 1
ATOM 2288 C CA . GLU A 1 302 ? 26.280 -18.843 -32.971 1.00 42.78 302 GLU A CA 1
ATOM 2289 C C . GLU A 1 302 ? 25.562 -18.443 -31.670 1.00 42.78 302 GLU A C 1
ATOM 2291 O O . GLU A 1 302 ? 26.027 -17.559 -30.948 1.00 42.78 302 GLU A O 1
ATOM 2296 N N . ARG A 1 303 ? 24.400 -19.064 -31.406 1.00 39.88 303 ARG A N 1
ATOM 2297 C CA . ARG A 1 303 ? 23.836 -19.332 -30.058 1.00 39.88 303 ARG A CA 1
ATOM 2298 C C . ARG A 1 303 ? 22.470 -20.040 -30.059 1.00 39.88 303 ARG A C 1
ATOM 2300 O O . ARG A 1 303 ? 22.003 -20.427 -28.994 1.00 39.88 303 ARG A O 1
ATOM 2307 N N . VAL A 1 304 ? 21.835 -20.250 -31.216 1.00 38.25 304 VAL A N 1
ATOM 2308 C CA . VAL A 1 304 ? 20.470 -20.823 -31.291 1.00 38.25 304 VAL A CA 1
ATOM 2309 C C . VAL A 1 304 ? 20.449 -22.358 -31.440 1.00 38.25 304 VAL A C 1
ATOM 2311 O O . VAL A 1 304 ? 19.484 -22.997 -31.027 1.00 38.25 304 VAL A O 1
ATOM 2314 N N . GLU A 1 305 ? 21.515 -22.991 -31.942 1.00 37.06 305 GLU A N 1
ATOM 2315 C CA . GLU A 1 305 ? 21.520 -24.446 -32.208 1.00 37.06 305 GLU A CA 1
ATOM 2316 C C . GLU A 1 305 ? 21.595 -25.335 -30.953 1.00 37.06 305 GLU A C 1
ATOM 2318 O O . GLU A 1 305 ? 21.073 -26.452 -30.950 1.00 37.06 305 GLU A O 1
ATOM 2323 N N . VAL A 1 306 ? 22.180 -24.853 -29.853 1.00 36.25 306 VAL A N 1
ATOM 2324 C CA . VAL A 1 306 ? 22.400 -25.698 -28.663 1.00 36.25 306 VAL A CA 1
ATOM 2325 C C . VAL A 1 306 ? 21.097 -25.950 -27.889 1.00 36.25 306 VAL A C 1
ATOM 2327 O O . VAL A 1 306 ? 20.887 -27.048 -27.376 1.00 36.25 306 VAL A O 1
ATOM 2330 N N . ILE A 1 307 ? 20.171 -24.985 -27.873 1.00 42.25 307 ILE A N 1
ATOM 2331 C CA . ILE A 1 307 ? 18.917 -25.092 -27.105 1.00 42.25 307 ILE A CA 1
ATOM 2332 C C . ILE A 1 307 ? 17.912 -26.014 -27.810 1.00 42.25 307 ILE A C 1
ATOM 2334 O O . ILE A 1 307 ? 17.284 -26.852 -27.164 1.00 42.25 307 ILE A O 1
ATOM 2338 N N . ALA A 1 308 ? 17.798 -25.923 -29.139 1.00 40.53 308 ALA A N 1
ATOM 2339 C CA . ALA A 1 308 ? 16.887 -26.777 -29.904 1.00 40.53 308 ALA A CA 1
ATOM 2340 C C . ALA A 1 308 ? 17.268 -28.265 -29.793 1.00 40.53 308 ALA A C 1
ATOM 2342 O O . ALA A 1 308 ? 16.399 -29.128 -29.665 1.00 40.53 308 ALA A O 1
ATOM 2343 N N . THR A 1 309 ? 18.570 -28.557 -29.759 1.00 43.31 309 THR A N 1
ATOM 2344 C CA . THR A 1 309 ? 19.083 -29.928 -29.655 1.00 43.31 309 THR A CA 1
ATOM 2345 C C . THR A 1 309 ? 18.880 -30.508 -28.249 1.00 43.31 309 THR A C 1
ATOM 2347 O O . THR A 1 309 ? 18.491 -31.668 -28.114 1.00 43.31 309 THR A O 1
ATOM 2350 N N . GLN A 1 310 ? 19.045 -29.701 -27.192 1.00 37.81 310 GLN A N 1
ATOM 2351 C CA . GLN A 1 310 ? 18.794 -30.141 -25.812 1.00 37.81 310 GLN A CA 1
ATOM 2352 C C . GLN A 1 310 ? 17.305 -30.379 -25.519 1.00 37.81 310 GLN A C 1
ATOM 2354 O O . GLN A 1 310 ? 16.967 -31.351 -24.844 1.00 37.81 310 GLN A O 1
ATOM 2359 N N . MET A 1 311 ? 16.401 -29.554 -26.060 1.00 41.28 311 MET A N 1
ATOM 2360 C CA . MET A 1 311 ? 14.958 -29.765 -25.876 1.00 41.28 311 MET A CA 1
ATOM 2361 C C . MET A 1 311 ? 14.436 -30.971 -26.667 1.00 41.28 311 MET A C 1
ATOM 2363 O O . MET A 1 311 ? 13.578 -31.697 -26.168 1.00 41.28 311 MET A O 1
ATOM 2367 N N . ALA A 1 312 ? 14.981 -31.234 -27.860 1.00 41.31 312 ALA A N 1
ATOM 2368 C CA . ALA A 1 312 ? 14.649 -32.432 -28.629 1.00 41.31 312 ALA A CA 1
ATOM 2369 C C . ALA A 1 312 ? 15.133 -33.715 -27.929 1.00 41.31 312 ALA A C 1
ATOM 2371 O O . ALA A 1 312 ? 14.383 -34.686 -27.846 1.00 41.31 312 ALA A O 1
ATOM 2372 N N . ALA A 1 313 ? 16.340 -33.706 -27.351 1.00 39.53 313 ALA A N 1
ATOM 2373 C CA . ALA A 1 313 ? 16.855 -34.835 -26.576 1.00 39.53 313 ALA A CA 1
ATOM 2374 C C . ALA A 1 313 ? 16.019 -35.106 -25.308 1.00 39.53 313 ALA A C 1
ATOM 2376 O O . ALA A 1 313 ? 15.709 -36.258 -25.011 1.00 39.53 313 ALA A O 1
ATOM 2377 N N . ALA A 1 314 ? 15.579 -34.057 -24.602 1.00 42.22 314 ALA A N 1
ATOM 2378 C CA . ALA A 1 314 ? 14.705 -34.196 -23.435 1.00 42.22 314 ALA A CA 1
ATOM 2379 C C . ALA A 1 314 ? 13.306 -34.736 -23.797 1.00 42.22 314 ALA A C 1
ATOM 2381 O O . ALA A 1 314 ? 12.741 -35.536 -23.053 1.00 42.22 314 ALA A O 1
ATOM 2382 N N . ALA A 1 315 ? 12.765 -34.358 -24.961 1.00 38.28 315 ALA A N 1
ATOM 2383 C CA . ALA A 1 315 ? 11.475 -34.855 -25.442 1.00 38.28 315 ALA A CA 1
ATOM 2384 C C . ALA A 1 315 ? 11.514 -36.345 -25.834 1.00 38.28 315 ALA A C 1
ATOM 2386 O O . ALA A 1 315 ? 10.546 -37.065 -25.593 1.00 38.28 315 ALA A O 1
ATOM 2387 N N . VAL A 1 316 ? 12.640 -36.823 -26.379 1.00 42.81 316 VAL A N 1
ATOM 2388 C CA . VAL A 1 316 ? 12.841 -38.245 -26.718 1.00 42.81 316 VAL A CA 1
ATOM 2389 C C . VAL A 1 316 ? 12.987 -39.114 -25.462 1.00 42.81 316 VAL A C 1
ATOM 2391 O O . VAL A 1 316 ? 12.536 -40.253 -25.458 1.00 42.81 316 VAL A O 1
ATOM 2394 N N . ILE A 1 317 ? 13.550 -38.579 -24.375 1.00 44.38 317 ILE A N 1
ATOM 2395 C CA . ILE A 1 317 ? 13.677 -39.302 -23.096 1.00 44.38 317 ILE A CA 1
ATOM 2396 C C . ILE A 1 317 ? 12.334 -39.358 -22.339 1.00 44.38 317 ILE A C 1
ATOM 2398 O O . ILE A 1 317 ? 12.065 -40.333 -21.640 1.00 44.38 317 ILE A O 1
ATOM 2402 N N . ALA A 1 318 ? 11.468 -38.350 -22.492 1.00 40.03 318 ALA A N 1
ATOM 2403 C CA . ALA A 1 318 ? 10.188 -38.267 -21.779 1.00 40.03 318 ALA A CA 1
ATOM 2404 C C . ALA A 1 318 ? 9.053 -39.117 -22.390 1.00 40.03 318 ALA A C 1
ATOM 2406 O O . ALA A 1 318 ? 8.103 -39.462 -21.688 1.00 40.03 318 ALA A O 1
ATOM 2407 N N . CYS A 1 319 ? 9.136 -39.480 -23.673 1.00 37.72 319 CYS A N 1
ATOM 2408 C CA . CYS A 1 319 ? 8.192 -40.400 -24.315 1.00 37.72 319 CYS A CA 1
ATOM 2409 C C . CYS A 1 319 ? 8.781 -41.814 -24.305 1.00 37.72 319 CYS A C 1
ATOM 2411 O O . CYS A 1 319 ? 9.539 -42.182 -25.198 1.00 37.72 319 CYS A O 1
ATOM 2413 N N . GLY A 1 320 ? 8.472 -42.582 -23.259 1.00 31.02 320 GLY A N 1
ATOM 2414 C CA . GLY A 1 320 ? 9.045 -43.900 -22.993 1.00 31.02 320 GLY A CA 1
ATOM 2415 C C . GLY A 1 320 ? 9.181 -44.828 -24.211 1.00 31.02 320 GLY A C 1
ATOM 2416 O O . GLY A 1 320 ? 8.194 -45.230 -24.813 1.00 31.02 320 GLY A O 1
ATOM 2417 N N . GLY A 1 321 ? 10.433 -45.203 -24.490 1.00 31.36 321 GLY A N 1
ATOM 2418 C CA . GLY A 1 321 ? 10.869 -46.559 -24.832 1.00 31.36 321 GLY A CA 1
ATOM 2419 C C . GLY A 1 321 ? 10.329 -47.220 -26.103 1.00 31.36 321 GLY A C 1
ATOM 2420 O O . GLY A 1 321 ? 9.328 -47.920 -26.050 1.00 31.36 321 GLY A O 1
ATOM 2421 N N . GLN A 1 322 ? 11.122 -47.173 -27.178 1.00 34.31 322 GLN A N 1
ATOM 2422 C CA . GLN A 1 322 ? 11.681 -48.366 -27.839 1.00 34.31 322 GLN A CA 1
ATOM 2423 C C . GLN A 1 322 ? 12.643 -47.930 -28.955 1.00 34.31 322 GLN A C 1
ATOM 2425 O O . GLN A 1 322 ? 12.251 -47.668 -30.087 1.00 34.31 322 GLN A O 1
ATOM 2430 N N . ALA A 1 323 ? 13.933 -47.879 -28.637 1.00 32.28 323 ALA A N 1
ATOM 2431 C CA . ALA A 1 323 ? 14.986 -48.006 -29.634 1.00 32.28 323 ALA A CA 1
ATOM 2432 C C . ALA A 1 323 ? 16.030 -48.962 -29.058 1.00 32.28 323 ALA A C 1
ATOM 2434 O O . ALA A 1 323 ? 16.783 -48.626 -28.147 1.00 32.28 323 ALA A O 1
ATOM 2435 N N . ILE A 1 324 ? 15.987 -50.196 -29.551 1.00 28.08 324 ILE A N 1
ATOM 2436 C CA . ILE A 1 324 ? 16.976 -51.240 -29.304 1.00 28.08 324 ILE A CA 1
ATOM 2437 C C . ILE A 1 324 ? 18.322 -50.704 -29.800 1.00 28.08 324 ILE A C 1
ATOM 2439 O O . ILE A 1 324 ? 18.524 -50.535 -30.999 1.00 28.08 324 ILE A O 1
ATOM 2443 N N . ILE A 1 325 ? 19.237 -50.412 -28.877 1.00 30.86 325 ILE A N 1
ATOM 2444 C CA . ILE A 1 325 ? 20.629 -50.114 -29.207 1.00 30.86 325 ILE A CA 1
ATOM 2445 C C . ILE A 1 325 ? 21.371 -51.454 -29.227 1.00 30.86 325 ILE A C 1
ATOM 2447 O O . ILE A 1 325 ? 21.815 -51.940 -28.189 1.00 30.86 325 ILE A O 1
ATOM 2451 N N . SER A 1 326 ? 21.497 -52.077 -30.401 1.00 24.25 326 SER A N 1
ATOM 2452 C CA . SER A 1 326 ? 22.438 -53.182 -30.593 1.00 24.25 326 SER A CA 1
ATOM 2453 C C . SER A 1 326 ? 23.845 -52.608 -30.786 1.00 24.25 326 SER A C 1
ATOM 2455 O O . SER A 1 326 ? 24.218 -52.199 -31.884 1.00 24.25 326 SER A O 1
ATOM 2457 N N . TRP A 1 327 ? 24.633 -52.573 -29.713 1.00 26.72 327 TRP A N 1
ATOM 2458 C CA . TRP A 1 327 ? 26.088 -52.473 -29.816 1.00 26.72 327 TRP A CA 1
ATOM 2459 C C . TRP A 1 327 ? 26.638 -53.854 -30.176 1.00 26.72 327 TRP A C 1
ATOM 2461 O O . TRP A 1 327 ? 26.828 -54.697 -29.304 1.00 26.72 327 TRP A O 1
ATOM 2471 N N . THR A 1 328 ? 26.915 -54.099 -31.454 1.00 28.75 328 THR A N 1
ATOM 2472 C CA . THR A 1 328 ? 27.866 -55.145 -31.847 1.00 28.75 328 THR A CA 1
ATOM 2473 C C . THR A 1 328 ? 29.176 -54.476 -32.226 1.00 28.75 328 THR A C 1
ATOM 2475 O O . THR A 1 328 ? 29.281 -53.818 -33.260 1.00 28.75 328 THR A O 1
ATOM 2478 N N . ALA A 1 329 ? 30.163 -54.635 -31.346 1.00 32.84 329 ALA A N 1
ATOM 2479 C CA . ALA A 1 329 ? 31.571 -54.426 -31.650 1.00 32.84 329 ALA A CA 1
ATOM 2480 C C . ALA A 1 329 ? 32.014 -55.311 -32.833 1.00 32.84 329 ALA A C 1
ATOM 2482 O O . ALA A 1 329 ? 31.394 -56.343 -33.106 1.00 32.84 329 ALA A O 1
ATOM 2483 N N . PRO A 1 330 ? 33.164 -54.993 -33.443 1.00 31.58 330 PRO A N 1
ATOM 2484 C CA . PRO A 1 330 ? 34.208 -56.007 -33.380 1.00 31.58 330 PRO A CA 1
ATOM 2485 C C . PRO A 1 330 ? 35.570 -55.430 -32.986 1.00 31.58 330 PRO A C 1
ATOM 2487 O O . PRO A 1 330 ? 36.053 -54.442 -33.532 1.00 31.58 330 PRO A O 1
ATOM 2490 N N . CYS A 1 331 ? 36.200 -56.130 -32.046 1.00 28.20 331 CYS A N 1
ATOM 2491 C CA . CYS A 1 331 ? 37.628 -56.091 -31.775 1.00 28.20 331 CYS A CA 1
ATOM 2492 C C . CYS A 1 331 ? 38.236 -57.387 -32.341 1.00 28.20 331 CYS A C 1
ATOM 2494 O O . CYS A 1 331 ? 37.796 -58.461 -31.926 1.00 28.20 331 CYS A O 1
ATOM 2496 N N . ARG A 1 332 ? 39.211 -57.266 -33.257 1.00 27.28 332 ARG A N 1
ATOM 2497 C CA . ARG A 1 332 ? 40.375 -58.143 -33.586 1.00 27.28 332 ARG A CA 1
ATOM 2498 C C . ARG A 1 332 ? 40.719 -57.971 -35.075 1.00 27.28 332 ARG A C 1
ATOM 2500 O O . ARG A 1 332 ? 39.847 -58.127 -35.917 1.00 27.28 332 ARG A O 1
ATOM 2507 N N . VAL A 1 333 ? 41.880 -57.400 -35.409 1.00 34.16 333 VAL A N 1
ATOM 2508 C CA . VAL A 1 333 ? 43.204 -58.054 -35.560 1.00 34.16 333 VAL A CA 1
ATOM 2509 C C . VAL A 1 333 ? 43.180 -59.171 -36.610 1.00 34.16 333 VAL A C 1
ATOM 2511 O O . VAL A 1 333 ? 42.863 -60.315 -36.290 1.00 34.16 333 VAL A O 1
ATOM 2514 N N . ASN A 1 334 ? 43.506 -58.808 -37.852 1.00 34.59 334 ASN A N 1
ATOM 2515 C CA . ASN A 1 334 ? 44.746 -59.174 -38.548 1.00 34.59 334 ASN A CA 1
ATOM 2516 C C . ASN A 1 334 ? 45.046 -58.110 -39.608 1.00 34.59 334 ASN A C 1
ATOM 2518 O O . ASN A 1 334 ? 44.069 -57.630 -40.225 1.00 34.59 334 ASN A O 1
#

Nearest PDB structures (foldseek):
  5ff9-assembly1_B  TM=9.768E-01  e=1.549E-37  Narcissus pseudonarcissus
  6y4d-assembly1_A  TM=9.794E-01  e=1.304E-35  Zephyranthes treatiae
  2ae2-assembly1_A  TM=9.809E-01  e=1.304E-35  Datura stramonium
  1ae1-assembly1_B  TM=9.778E-01  e=1.268E-34  Datura stramonium
  2zat-assembly1_A  TM=9.622E-01  e=2.913E-24  Sus scrofa

Mean predicted aligned error: 11.73 Å

Sequence (334 aa):
MAAKLESSGRNANRWSLSGMNALVTGGTRGIGHAVVEELAGLGAVVHTCSRTETELNKCLLEWEAKGLRVSGSVCDVSFRHQREKVIEVVSALFNGKINILVNNAGISFRKPTVEYTAEEFSTIMSTNFESAYHLSQLAHPLLKTSGAGSIVFISSVAGVVSLGTGSPYAASKAAINQITKNLACEWAKDNIRTNAVAPWYTRTTLVDHLLADKSFLDEIISRTPLRRPGEAEEVSSLVAFLCLPAASYITGQVICVDGGMSVNVLSIKRVLALNAVFCWHLGRGGNWNEKRSRRRVLLRGERVEVIATQMAAAAVIACGGQAIISWTAPCRVN